Protein AF-D0NCG4-F1 (afdb_monomer)

Mean predicted aligned error: 8.29 Å

InterPro domains:
  IPR000926 GTP cyclohydrolase II, RibA [cd00641] (42-181)
  IPR032677 GTP cyclohydrolase II [PF00925] (45-182)
  IPR036144 GTP cyclohydrolase II superfamily [G3DSA:3.40.50.10990] (36-185)
  IPR036144 GTP cyclohydrolase II superfamily [SSF142695] (43-182)

Foldseek 3Di:
DDPPPPPDDDLVNLLVPDDPDLWDPDLVTPQQAAAFDLKAWDWDDWDWDQDPLGTWIKTWIWIDGGPDIWIKMKTWADQAALDAAADEEEAEDECCCCVVVDPPDCSNVVVSVSSNVCNVVTHIYIYTDQYPLRNHDVVNVQLVVSVVVPDDSVSSCVSSPHDPHSHDCSHVVNVCVVSNHHHPDHD

Structure (mmCIF, N/CA/C/O backbone):
data_AF-D0NCG4-F1
#
_entry.id   AF-D0NCG4-F1
#
loop_
_atom_site.group_PDB
_atom_site.id
_atom_site.type_symbol
_atom_site.label_atom_id
_atom_site.label_alt_id
_atom_site.label_comp_id
_atom_site.label_asym_id
_atom_site.label_entity_id
_atom_site.label_seq_id
_atom_site.pdbx_PDB_ins_code
_atom_site.Cartn_x
_atom_site.Cartn_y
_atom_site.Cartn_z
_atom_site.occupancy
_atom_site.B_iso_or_equiv
_atom_site.auth_seq_id
_atom_site.auth_comp_id
_atom_site.auth_asym_id
_atom_site.auth_atom_id
_atom_site.pdbx_PDB_model_num
ATOM 1 N N . MET A 1 1 ? 17.496 -31.245 -39.368 1.00 39.69 1 MET A N 1
ATOM 2 C CA . MET A 1 1 ? 18.305 -30.742 -38.241 1.00 39.69 1 MET A CA 1
ATOM 3 C C . MET A 1 1 ? 18.768 -29.342 -38.586 1.00 39.69 1 MET A C 1
ATOM 5 O O . MET A 1 1 ? 19.677 -29.212 -39.389 1.00 39.69 1 MET A O 1
ATOM 9 N N . THR A 1 2 ? 18.154 -28.313 -38.009 1.00 36.91 2 THR A N 1
ATOM 10 C CA . THR A 1 2 ? 18.752 -26.972 -38.017 1.00 36.91 2 THR A CA 1
ATOM 11 C C . THR A 1 2 ? 18.321 -26.287 -36.731 1.00 36.91 2 THR A C 1
ATOM 13 O O . THR A 1 2 ? 17.226 -25.740 -36.630 1.00 36.91 2 THR A O 1
ATOM 16 N N . GLN A 1 3 ? 19.141 -26.439 -35.691 1.00 38.06 3 GLN A N 1
ATOM 17 C CA . GLN A 1 3 ? 18.978 -25.689 -34.454 1.00 38.06 3 GLN A CA 1
ATOM 18 C C . GLN A 1 3 ? 19.196 -24.209 -34.784 1.00 38.06 3 GLN A C 1
ATOM 20 O O . GLN A 1 3 ? 20.306 -23.812 -35.132 1.00 38.06 3 GLN A O 1
ATOM 25 N N . LEU A 1 4 ? 18.144 -23.392 -34.687 1.00 42.56 4 LEU A N 1
ATOM 26 C CA . LEU A 1 4 ? 18.306 -21.945 -34.600 1.00 42.56 4 LEU A CA 1
ATOM 27 C C . LEU A 1 4 ? 19.024 -21.640 -33.282 1.00 42.56 4 LEU A C 1
ATOM 29 O O . LEU A 1 4 ? 18.414 -21.620 -32.212 1.00 42.56 4 LEU A O 1
ATOM 33 N N . GLN A 1 5 ? 20.333 -21.414 -33.363 1.00 40.25 5 GLN A N 1
ATOM 34 C CA . GLN A 1 5 ? 21.110 -20.825 -32.283 1.00 40.25 5 GLN A CA 1
ATOM 35 C C . GLN A 1 5 ? 20.588 -19.404 -32.035 1.00 40.25 5 GLN A C 1
ATOM 37 O O . GLN A 1 5 ? 20.962 -18.452 -32.719 1.00 40.25 5 GLN A O 1
ATOM 42 N N . LYS A 1 6 ? 19.702 -19.243 -31.045 1.00 42.91 6 LYS A N 1
ATOM 43 C CA . LYS A 1 6 ? 19.448 -17.929 -30.448 1.00 42.91 6 LYS A CA 1
ATOM 44 C C . LYS A 1 6 ? 20.741 -17.497 -29.758 1.00 42.91 6 LYS A C 1
ATOM 46 O O . LYS A 1 6 ? 21.121 -18.075 -28.744 1.00 42.91 6 LYS A O 1
ATOM 51 N N . SER A 1 7 ? 21.424 -16.513 -30.337 1.00 44.59 7 SER A N 1
ATOM 52 C CA . SER A 1 7 ? 22.586 -15.872 -29.722 1.00 44.59 7 SER A CA 1
ATOM 53 C C . SER A 1 7 ? 22.199 -15.342 -28.335 1.00 44.59 7 SER A C 1
ATOM 55 O O . SER A 1 7 ? 21.289 -14.515 -28.217 1.00 44.59 7 SER A O 1
ATOM 57 N N . LYS A 1 8 ? 22.839 -15.859 -27.277 1.00 47.31 8 LYS A N 1
ATOM 58 C CA . LYS A 1 8 ? 22.701 -15.339 -25.911 1.00 4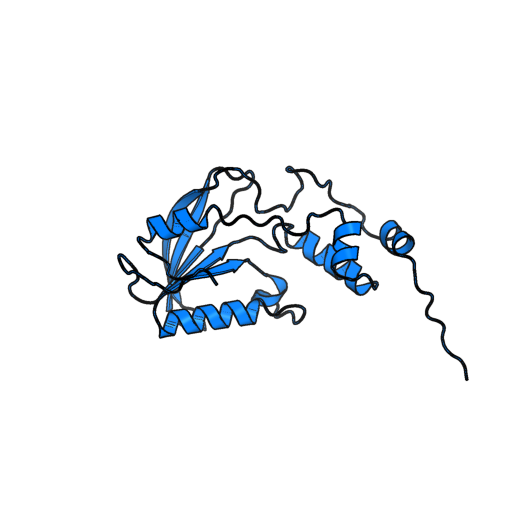7.31 8 LYS A CA 1
ATOM 59 C C . LYS A 1 8 ? 23.396 -13.979 -25.867 1.00 47.31 8 LYS A C 1
ATOM 61 O O . LYS A 1 8 ? 24.618 -13.927 -25.786 1.00 47.31 8 LYS A O 1
ATOM 66 N N . LYS A 1 9 ? 22.624 -12.894 -25.955 1.00 55.69 9 LYS A N 1
ATOM 67 C CA . LYS A 1 9 ? 23.135 -11.537 -25.718 1.00 55.69 9 LYS A CA 1
ATOM 68 C C . LYS A 1 9 ? 23.670 -11.449 -24.292 1.00 55.69 9 LYS A C 1
ATOM 70 O O . LYS A 1 9 ? 23.025 -11.932 -23.362 1.00 55.69 9 LYS A O 1
ATOM 75 N N . THR A 1 10 ? 24.844 -10.859 -24.130 1.00 59.78 10 THR A N 1
ATOM 76 C CA . THR A 1 10 ? 25.493 -10.703 -22.827 1.00 59.78 10 THR A CA 1
ATOM 77 C C . THR A 1 10 ? 24.792 -9.605 -22.020 1.00 59.78 10 THR A C 1
ATOM 79 O O . THR A 1 10 ? 24.211 -8.689 -22.599 1.00 59.78 10 THR A O 1
ATOM 82 N N . VAL A 1 11 ? 24.859 -9.652 -20.682 1.00 55.28 11 VAL A N 1
ATOM 83 C CA . VAL A 1 11 ? 24.272 -8.619 -19.793 1.00 55.28 11 VAL A CA 1
ATOM 84 C C . VAL A 1 11 ? 24.728 -7.207 -20.194 1.00 55.28 11 VAL A C 1
ATOM 86 O O . VAL A 1 11 ? 23.924 -6.278 -20.221 1.00 55.28 11 VAL A O 1
ATOM 89 N N . ALA A 1 12 ? 25.991 -7.067 -20.613 1.00 55.66 12 ALA A N 1
ATOM 90 C CA . ALA A 1 12 ? 26.561 -5.820 -21.125 1.00 55.66 12 ALA A CA 1
ATOM 91 C C . ALA A 1 12 ? 25.884 -5.313 -22.418 1.00 55.66 12 ALA A C 1
ATOM 93 O O . ALA A 1 12 ? 25.627 -4.115 -22.541 1.00 55.66 12 ALA A O 1
ATOM 94 N N . ASP A 1 13 ? 25.520 -6.209 -23.342 1.00 56.72 13 ASP A N 1
ATOM 95 C CA . ASP A 1 13 ? 24.856 -5.855 -24.609 1.00 56.72 13 ASP A CA 1
ATOM 96 C C . ASP A 1 13 ? 23.400 -5.421 -24.392 1.00 56.72 13 ASP A C 1
ATOM 98 O O . ASP A 1 13 ? 22.845 -4.617 -25.144 1.00 56.72 13 ASP A O 1
ATOM 102 N N . ILE A 1 14 ? 22.753 -5.969 -23.358 1.00 57.06 14 ILE A N 1
ATOM 103 C CA . ILE A 1 14 ? 21.385 -5.614 -22.966 1.00 57.06 14 ILE A CA 1
ATOM 104 C C . ILE A 1 14 ? 21.388 -4.262 -22.235 1.00 57.06 14 ILE A C 1
ATOM 106 O O . ILE A 1 14 ? 20.530 -3.421 -22.528 1.00 57.06 14 ILE A O 1
ATOM 110 N N . ALA A 1 15 ? 22.380 -4.032 -21.366 1.00 54.97 15 ALA A N 1
ATOM 111 C CA . ALA A 1 15 ? 22.560 -2.807 -20.587 1.00 54.97 15 ALA A CA 1
ATOM 112 C C . ALA A 1 15 ? 22.890 -1.575 -21.448 1.00 54.97 15 ALA A C 1
ATOM 114 O O . ALA A 1 15 ? 22.327 -0.508 -21.222 1.00 54.97 15 ALA A O 1
ATOM 115 N N . GLN A 1 16 ? 23.744 -1.710 -22.471 1.00 52.06 16 GLN A N 1
ATOM 116 C CA . GLN A 1 16 ? 24.120 -0.584 -23.342 1.00 52.06 16 GLN A CA 1
ATOM 117 C C . GLN A 1 16 ? 22.996 -0.108 -24.277 1.00 52.06 16 GLN A C 1
ATOM 119 O O . GLN A 1 16 ? 23.069 0.992 -24.821 1.00 52.06 16 GLN A O 1
ATOM 124 N N . ALA A 1 17 ? 21.959 -0.919 -24.496 1.00 52.91 17 ALA A N 1
ATOM 125 C CA . ALA A 1 17 ? 21.067 -0.742 -25.639 1.00 52.91 17 ALA A CA 1
ATOM 126 C C . ALA A 1 17 ? 19.740 -0.005 -25.370 1.00 52.91 17 ALA A C 1
ATOM 128 O O . ALA A 1 17 ? 18.961 0.158 -26.305 1.00 52.91 17 ALA A O 1
ATOM 129 N N . THR A 1 18 ? 19.416 0.446 -24.158 1.00 62.19 18 THR A N 1
ATOM 130 C CA . THR A 1 18 ? 18.024 0.867 -23.887 1.00 62.19 18 THR A CA 1
ATOM 131 C C . THR A 1 18 ? 17.906 1.774 -22.682 1.00 62.19 18 THR A C 1
ATOM 133 O O . THR A 1 18 ? 18.091 1.319 -21.564 1.00 62.19 18 THR A O 1
ATOM 136 N N . PHE A 1 19 ? 17.572 3.028 -22.976 1.00 58.53 19 PHE A N 1
ATOM 137 C CA . PHE A 1 19 ? 16.649 3.969 -22.328 1.00 58.53 19 PHE A CA 1
ATOM 138 C C . PHE A 1 19 ? 17.220 5.371 -22.574 1.00 58.53 19 PHE A C 1
ATOM 140 O O . PHE A 1 19 ? 18.386 5.624 -22.293 1.00 58.53 19 PHE A O 1
ATOM 147 N N . LYS A 1 20 ? 16.419 6.299 -23.126 1.00 54.97 20 LYS A N 1
ATOM 148 C CA . LYS A 1 20 ? 16.862 7.697 -23.352 1.00 54.97 20 LYS A CA 1
ATOM 149 C C . LYS A 1 20 ? 17.294 8.391 -22.052 1.00 54.97 20 LYS A C 1
ATOM 151 O O . LYS A 1 20 ? 17.994 9.395 -22.105 1.00 54.97 20 LYS A O 1
ATOM 156 N N . HIS A 1 21 ? 16.853 7.869 -20.910 1.00 56.50 21 HIS A N 1
ATOM 157 C CA . HIS A 1 21 ? 17.170 8.364 -19.585 1.00 56.50 21 HIS A CA 1
ATOM 158 C C . HIS A 1 21 ? 17.294 7.172 -18.631 1.00 56.50 21 HIS A C 1
ATOM 160 O O . HIS A 1 21 ? 16.314 6.460 -18.410 1.00 56.50 21 HIS A O 1
ATOM 166 N N . VAL A 1 22 ? 18.493 6.950 -18.096 1.00 57.59 22 VAL A N 1
ATOM 167 C CA . VAL A 1 22 ? 18.704 6.112 -16.912 1.00 57.59 22 VAL A CA 1
ATOM 168 C C . VAL A 1 22 ? 18.667 7.076 -15.722 1.00 57.59 22 VAL A C 1
ATOM 170 O O . VAL A 1 22 ? 19.450 8.031 -15.728 1.00 57.59 22 VAL A O 1
ATOM 173 N N . PRO A 1 23 ? 17.734 6.922 -14.766 1.00 56.75 23 PRO A N 1
ATOM 174 C CA . PRO A 1 23 ? 17.617 7.862 -13.662 1.00 56.75 23 PRO A CA 1
ATOM 175 C C . PRO A 1 23 ? 18.901 7.871 -12.829 1.00 56.75 23 PRO A C 1
ATOM 177 O O . PRO A 1 23 ? 19.519 6.833 -12.614 1.00 56.75 23 PRO A O 1
ATOM 180 N N . VAL A 1 24 ? 19.299 9.054 -12.359 1.00 59.09 24 VAL A N 1
ATOM 181 C CA . VAL A 1 24 ? 20.345 9.190 -11.337 1.00 59.09 24 VAL A CA 1
ATOM 182 C C . VAL A 1 24 ? 19.815 8.565 -10.047 1.00 59.09 24 VAL A C 1
ATOM 184 O O . VAL A 1 24 ? 18.676 8.831 -9.682 1.00 59.09 24 VAL A O 1
ATOM 187 N N . LEU A 1 25 ? 20.612 7.725 -9.384 1.00 63.62 25 LEU A N 1
ATOM 188 C CA . LEU A 1 25 ? 20.186 6.862 -8.271 1.00 63.62 25 LEU A CA 1
ATOM 189 C C . LEU A 1 25 ? 20.715 7.358 -6.927 1.00 63.62 25 LEU A C 1
ATOM 191 O O . LEU A 1 25 ? 21.390 6.634 -6.195 1.00 63.62 25 LEU A O 1
ATOM 195 N N . ASP A 1 26 ? 20.431 8.613 -6.608 1.00 67.44 26 ASP A N 1
ATOM 196 C CA . ASP A 1 26 ? 20.659 9.160 -5.275 1.00 67.44 26 ASP A CA 1
ATOM 197 C C . ASP A 1 26 ? 19.329 9.327 -4.520 1.00 67.44 26 ASP A C 1
ATOM 199 O O . ASP A 1 26 ? 18.250 9.023 -5.028 1.00 67.44 26 ASP A O 1
ATOM 203 N N . ALA A 1 27 ? 19.385 9.806 -3.277 1.00 61.69 27 ALA A N 1
ATOM 204 C CA . ALA A 1 27 ? 18.183 10.069 -2.482 1.00 61.69 27 ALA A CA 1
ATOM 205 C C . ALA A 1 27 ? 17.267 11.158 -3.090 1.00 61.69 27 ALA A C 1
ATOM 207 O O . ALA A 1 27 ? 16.139 11.340 -2.643 1.00 61.69 27 ALA A O 1
ATOM 208 N N . ASN A 1 28 ? 17.714 11.875 -4.120 1.00 65.62 28 ASN A N 1
ATOM 209 C CA . ASN A 1 28 ? 16.908 12.862 -4.831 1.00 65.62 28 ASN A CA 1
ATOM 210 C C . ASN A 1 28 ? 16.284 12.285 -6.112 1.00 65.62 28 ASN A C 1
ATOM 212 O O . ASN A 1 28 ? 15.478 12.965 -6.756 1.00 65.62 28 ASN A O 1
ATOM 216 N N . ALA A 1 29 ? 16.592 11.029 -6.462 1.00 66.38 29 ALA A N 1
ATOM 217 C CA . ALA A 1 29 ? 16.113 10.370 -7.669 1.00 66.38 29 ALA A CA 1
ATOM 218 C C . ALA A 1 29 ? 14.580 10.466 -7.804 1.00 66.38 29 ALA A C 1
ATOM 220 O O . ALA A 1 29 ? 13.845 10.104 -6.872 1.00 66.38 29 ALA A O 1
ATOM 221 N N . PRO A 1 30 ? 14.061 10.949 -8.949 1.00 60.12 30 PRO A N 1
ATOM 222 C CA . PRO A 1 30 ? 12.633 10.949 -9.242 1.00 60.12 30 PRO A CA 1
ATOM 223 C C . PRO A 1 30 ? 12.017 9.554 -9.097 1.00 60.12 30 PRO A C 1
ATOM 225 O O . PRO A 1 30 ? 12.565 8.569 -9.586 1.00 60.12 30 PRO A O 1
ATOM 228 N N . GLY A 1 31 ? 10.848 9.481 -8.458 1.00 59.09 31 GLY A N 1
ATOM 229 C CA . GLY A 1 31 ? 10.082 8.239 -8.326 1.00 59.09 31 GLY A CA 1
ATOM 230 C C . GLY A 1 31 ? 10.383 7.407 -7.079 1.00 59.09 31 GLY A C 1
ATOM 231 O O . GLY A 1 31 ? 9.620 6.486 -6.815 1.00 59.09 31 GLY A O 1
ATOM 232 N N . LEU A 1 32 ? 11.404 7.748 -6.282 1.00 72.75 32 LEU A N 1
ATOM 233 C CA . LEU A 1 32 ? 11.626 7.092 -4.991 1.00 72.75 32 LEU A CA 1
ATOM 234 C C . LEU A 1 32 ? 10.567 7.528 -3.968 1.00 72.75 32 LEU A C 1
ATOM 236 O O . LEU A 1 32 ? 10.578 8.676 -3.528 1.00 72.75 32 LEU A O 1
ATOM 240 N N . THR A 1 33 ? 9.644 6.642 -3.597 1.00 63.56 33 THR A N 1
ATOM 241 C CA . THR A 1 33 ? 8.428 7.001 -2.832 1.00 63.56 33 THR A CA 1
ATOM 242 C C . THR A 1 33 ? 8.581 6.933 -1.307 1.00 63.56 33 THR A C 1
ATOM 244 O O . THR A 1 33 ? 7.649 7.280 -0.590 1.00 63.56 33 THR A O 1
ATOM 247 N N . CYS A 1 34 ? 9.727 6.479 -0.793 1.00 61.91 34 CYS A N 1
ATOM 248 C CA . CYS A 1 34 ? 9.859 6.006 0.596 1.00 61.91 34 CYS A CA 1
ATOM 249 C C . CYS A 1 34 ? 11.114 6.522 1.306 1.00 61.91 34 CYS A C 1
ATOM 251 O O . CYS A 1 34 ? 11.747 5.809 2.078 1.00 61.91 34 CYS A O 1
ATOM 253 N N . LEU A 1 35 ? 11.511 7.754 1.008 1.00 64.62 35 LEU A N 1
ATOM 254 C CA . LEU A 1 35 ? 12.738 8.323 1.547 1.00 64.62 35 LEU A CA 1
ATOM 255 C C . LEU A 1 35 ? 12.429 9.266 2.706 1.00 64.62 35 LEU A C 1
ATOM 257 O O . LEU A 1 35 ? 11.545 10.111 2.587 1.00 64.62 35 LEU A O 1
ATOM 261 N N . GLY A 1 36 ? 13.164 9.135 3.804 1.00 63.44 36 GLY A N 1
ATOM 262 C CA . GLY A 1 36 ? 13.010 9.926 5.024 1.00 63.44 36 GLY A CA 1
ATOM 263 C C . GLY A 1 36 ? 13.646 9.215 6.216 1.00 63.44 36 GLY A C 1
ATOM 264 O O . GLY A 1 36 ? 14.015 8.048 6.099 1.00 63.44 36 GLY A O 1
ATOM 265 N N . ASP A 1 37 ? 13.779 9.929 7.329 1.00 70.44 37 ASP A N 1
ATOM 266 C CA . ASP A 1 37 ? 14.154 9.381 8.636 1.00 70.44 37 ASP A CA 1
ATOM 267 C C . ASP A 1 37 ? 13.051 9.778 9.624 1.00 70.44 37 ASP A C 1
ATOM 269 O O . ASP A 1 37 ? 12.590 10.924 9.599 1.00 70.44 37 ASP A O 1
ATOM 273 N N . GLN A 1 38 ? 12.602 8.839 10.456 1.00 80.50 38 GLN A N 1
ATOM 274 C CA . GLN A 1 38 ? 11.534 9.048 11.442 1.00 80.50 38 GLN A CA 1
ATOM 275 C C . GLN A 1 38 ? 10.202 9.516 10.826 1.00 80.50 38 GLN A C 1
ATOM 277 O O . GLN A 1 38 ? 9.526 10.404 11.360 1.00 80.50 38 GLN A O 1
ATOM 282 N N . VAL A 1 39 ? 9.801 8.917 9.701 1.00 86.50 39 VAL A N 1
ATOM 283 C CA . VAL A 1 39 ? 8.559 9.284 9.012 1.00 86.50 39 VAL A CA 1
ATOM 284 C C . VAL A 1 39 ? 7.344 8.926 9.872 1.00 86.50 39 VAL A C 1
ATOM 286 O O . VAL A 1 39 ? 7.143 7.781 10.266 1.00 86.50 39 VAL A O 1
ATOM 289 N N . THR A 1 40 ? 6.487 9.915 10.117 1.00 92.44 40 THR A N 1
ATOM 290 C CA . THR A 1 40 ? 5.212 9.765 10.836 1.00 92.44 40 THR A CA 1
ATOM 291 C C . THR A 1 40 ? 4.038 10.176 9.943 1.00 92.44 40 THR A C 1
ATOM 293 O O . THR A 1 40 ? 4.210 10.438 8.751 1.00 92.44 40 THR A O 1
ATOM 296 N N . THR A 1 41 ? 2.827 10.230 10.495 1.00 95.25 41 THR A N 1
ATOM 297 C CA . THR A 1 41 ? 1.612 10.606 9.765 1.00 95.25 41 THR A CA 1
ATOM 298 C C . THR A 1 41 ? 0.714 11.550 10.545 1.00 95.25 41 THR A C 1
ATOM 300 O O . THR A 1 41 ? 0.550 11.395 11.755 1.00 95.25 41 THR A O 1
ATOM 303 N N . THR A 1 42 ? 0.024 12.428 9.820 1.00 96.88 42 THR A N 1
ATOM 304 C CA . THR A 1 42 ? -1.095 13.226 10.334 1.00 96.88 42 THR A CA 1
ATOM 305 C C . THR A 1 42 ? -2.401 12.730 9.720 1.00 96.88 42 THR A C 1
ATOM 307 O O . THR A 1 42 ? -2.474 12.519 8.509 1.00 96.88 42 THR A O 1
ATOM 310 N N . PHE A 1 43 ? -3.434 12.539 10.542 1.00 98.06 43 PHE A N 1
ATOM 311 C CA . PHE A 1 43 ? -4.784 12.218 10.071 1.00 98.06 43 PHE A CA 1
ATOM 312 C C . PHE A 1 43 ? -5.370 13.382 9.261 1.00 98.06 43 PHE A C 1
ATOM 314 O O . PHE A 1 43 ? -5.278 14.535 9.681 1.00 98.06 43 PHE A O 1
ATOM 321 N N . VAL A 1 44 ? -5.986 13.074 8.117 1.00 98.44 44 VAL A N 1
ATOM 322 C CA . VAL A 1 44 ? -6.585 14.075 7.221 1.00 98.44 44 VAL A CA 1
ATOM 323 C C . VAL A 1 44 ? -8.109 14.007 7.260 1.00 98.44 44 VAL A C 1
ATOM 325 O O . VAL A 1 44 ? -8.763 15.004 7.555 1.00 98.44 44 VAL A O 1
ATOM 328 N N . ALA A 1 45 ? -8.684 12.844 6.947 1.00 98.44 45 ALA A N 1
ATOM 329 C CA . ALA A 1 45 ? -10.131 12.666 6.856 1.00 98.44 45 ALA A CA 1
ATOM 330 C C . ALA A 1 45 ? -10.538 11.191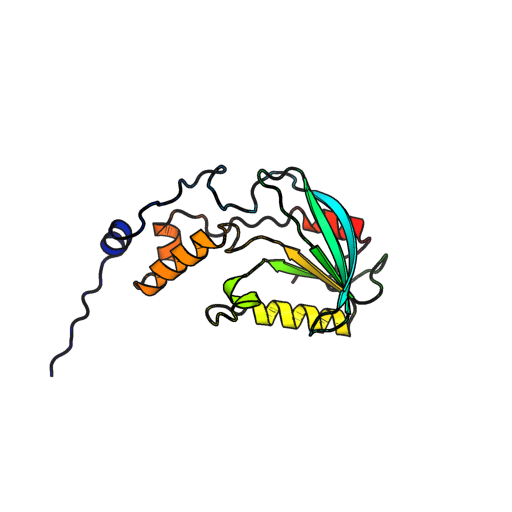 6.966 1.00 98.44 45 ALA A C 1
ATOM 332 O O . ALA A 1 45 ? -9.735 10.285 6.735 1.00 98.44 45 ALA A O 1
ATOM 333 N N . GLU A 1 46 ? -11.812 10.958 7.284 1.00 98.50 46 GLU A N 1
ATOM 334 C CA . GLU A 1 46 ? -12.440 9.637 7.308 1.00 98.50 46 GLU A CA 1
ATOM 335 C C . GLU A 1 46 ? -13.748 9.653 6.511 1.00 98.50 46 GLU A C 1
ATOM 337 O O . GLU A 1 46 ? -14.486 10.636 6.549 1.00 98.50 46 GLU A O 1
ATOM 342 N N . THR A 1 47 ? -14.056 8.556 5.817 1.00 98.44 47 THR A N 1
ATOM 343 C CA . THR A 1 47 ? -15.346 8.369 5.143 1.00 98.44 47 THR A CA 1
ATOM 344 C C . THR A 1 47 ? -15.770 6.899 5.099 1.00 98.44 47 THR A C 1
ATOM 346 O O . THR A 1 47 ? -14.950 5.992 5.256 1.00 98.44 47 THR A O 1
ATOM 349 N N . ALA A 1 48 ? -17.058 6.655 4.859 1.00 98.12 48 ALA A N 1
ATOM 350 C CA . ALA A 1 48 ? -17.559 5.349 4.453 1.00 98.12 48 ALA A CA 1
ATOM 351 C C . ALA A 1 48 ? -17.384 5.201 2.934 1.00 98.12 48 ALA A C 1
ATOM 353 O O . ALA A 1 48 ? -17.926 5.992 2.161 1.00 98.12 48 ALA A O 1
ATOM 354 N N . LEU A 1 49 ? -16.616 4.200 2.508 1.00 98.00 49 LEU A N 1
ATOM 355 C CA . LEU A 1 49 ? -16.308 3.941 1.109 1.00 98.00 49 LEU A CA 1
ATOM 356 C C . LEU A 1 49 ? -17.010 2.654 0.643 1.00 98.00 49 LEU A C 1
ATOM 358 O O . LEU A 1 49 ? -16.589 1.560 1.038 1.00 98.00 49 LEU A O 1
ATOM 362 N N . PRO A 1 50 ? -18.065 2.753 -0.188 1.00 97.25 50 PRO A N 1
ATOM 363 C CA . PRO A 1 50 ? -18.648 1.589 -0.841 1.00 97.25 50 PRO A CA 1
ATOM 364 C C . PRO A 1 50 ? -17.719 1.088 -1.954 1.00 97.25 50 PRO A C 1
ATOM 366 O O . PRO A 1 50 ? -17.285 1.862 -2.806 1.00 97.25 50 PRO A O 1
ATOM 369 N N . THR A 1 51 ? -17.431 -0.212 -1.963 1.00 95.06 51 THR A N 1
ATOM 370 C CA . THR A 1 51 ? -16.644 -0.888 -3.004 1.00 95.06 51 THR A CA 1
ATOM 371 C C . THR A 1 51 ? -17.379 -2.125 -3.521 1.00 95.06 51 THR A C 1
ATOM 373 O O . THR A 1 51 ? -18.392 -2.548 -2.959 1.00 95.06 51 THR A O 1
ATOM 376 N N . ASP A 1 52 ? -16.853 -2.737 -4.580 1.00 91.00 52 ASP A N 1
ATOM 377 C CA . ASP A 1 52 ? -17.287 -4.056 -5.058 1.00 91.00 52 ASP A CA 1
ATOM 378 C C . ASP A 1 52 ? -17.146 -5.151 -3.980 1.00 91.00 52 ASP A C 1
ATOM 380 O O . ASP A 1 52 ? -17.975 -6.053 -3.875 1.00 91.00 52 ASP A O 1
ATOM 384 N N . GLY A 1 53 ? -16.143 -5.018 -3.112 1.00 86.69 53 GLY A N 1
ATOM 385 C CA . GLY A 1 53 ? -15.907 -5.853 -1.940 1.00 86.69 53 GLY A CA 1
ATOM 386 C C . GLY A 1 53 ? -16.774 -5.509 -0.724 1.00 86.69 53 GLY A C 1
ATOM 387 O O . GLY A 1 53 ? -16.671 -6.192 0.298 1.00 86.69 53 GLY A O 1
ATOM 388 N N . GLY A 1 54 ? -17.648 -4.501 -0.794 1.00 91.56 54 GLY A N 1
ATOM 389 C CA . GLY A 1 54 ? -18.534 -4.059 0.287 1.00 91.56 54 GLY A CA 1
ATOM 390 C C . GLY A 1 54 ? -18.138 -2.719 0.912 1.00 91.56 54 GLY A C 1
ATOM 391 O O . GLY A 1 54 ? -17.391 -1.936 0.340 1.00 91.56 54 GLY A O 1
ATOM 392 N N . MET A 1 55 ? -18.684 -2.424 2.092 1.00 96.00 55 MET A N 1
ATOM 393 C CA . MET A 1 55 ? -18.450 -1.148 2.771 1.00 96.00 55 MET A CA 1
ATOM 394 C C . MET A 1 55 ? -17.187 -1.197 3.636 1.00 96.00 55 MET A C 1
ATOM 396 O O . MET A 1 55 ? -17.042 -2.100 4.461 1.00 96.00 55 MET A O 1
ATOM 400 N N . PHE A 1 56 ? -16.331 -0.185 3.507 1.00 98.06 56 PHE A N 1
ATOM 401 C CA . PHE A 1 56 ? -15.172 0.037 4.374 1.00 98.06 56 PHE A CA 1
ATOM 402 C C . PHE A 1 56 ? -15.261 1.409 5.036 1.00 98.06 56 PHE A C 1
ATOM 404 O O . PHE A 1 56 ? -15.694 2.375 4.412 1.00 98.06 56 PHE A O 1
ATOM 411 N N . ARG A 1 57 ? -14.796 1.530 6.280 1.00 98.25 57 ARG A N 1
ATOM 412 C CA . ARG A 1 57 ? -14.480 2.839 6.863 1.00 98.25 57 ARG A CA 1
ATOM 413 C C . ARG A 1 57 ? -13.037 3.165 6.508 1.00 98.25 57 ARG A C 1
ATOM 415 O O . ARG A 1 57 ? -12.138 2.441 6.919 1.00 98.25 57 ARG A O 1
ATOM 422 N N . VAL A 1 58 ? -12.812 4.208 5.721 1.00 98.50 58 VAL A N 1
ATOM 423 C CA . VAL A 1 58 ? -11.484 4.556 5.206 1.00 98.50 58 VAL A CA 1
ATOM 424 C C . VAL A 1 58 ? -10.985 5.822 5.876 1.00 98.50 58 VAL A C 1
ATOM 426 O O . VAL A 1 58 ? -11.670 6.841 5.840 1.00 98.50 58 VAL A O 1
ATOM 429 N N . ARG A 1 59 ? -9.782 5.760 6.451 1.00 98.56 59 ARG A N 1
ATOM 430 C CA . ARG A 1 59 ? -9.033 6.931 6.922 1.00 98.56 59 ARG A CA 1
ATOM 431 C C . ARG A 1 59 ? -7.882 7.246 5.986 1.00 98.56 59 ARG A C 1
ATOM 433 O O . ARG A 1 59 ? -7.138 6.340 5.620 1.00 98.56 59 ARG A O 1
ATOM 440 N N . ALA A 1 60 ? -7.719 8.521 5.662 1.00 98.44 60 ALA A N 1
ATOM 441 C CA . ALA A 1 60 ? -6.578 9.036 4.922 1.00 98.44 60 ALA A CA 1
ATOM 442 C C . ALA A 1 60 ? -5.604 9.756 5.858 1.00 98.44 60 ALA A C 1
ATOM 444 O O . ALA A 1 60 ? -6.011 10.480 6.774 1.00 98.44 60 ALA A O 1
ATOM 445 N N . TYR A 1 61 ? -4.319 9.569 5.587 1.00 98.06 61 TYR A N 1
ATOM 446 C CA . TYR A 1 61 ? -3.219 10.171 6.319 1.00 98.06 61 TYR A CA 1
ATOM 447 C C . TYR A 1 61 ? -2.268 10.856 5.344 1.00 98.06 61 TYR A C 1
ATOM 449 O O . TYR A 1 61 ? -2.183 10.469 4.184 1.00 98.06 61 TYR A O 1
ATOM 457 N N . ARG A 1 62 ? -1.516 11.841 5.831 1.00 95.62 62 ARG A N 1
ATOM 458 C CA . ARG A 1 62 ? -0.412 12.471 5.100 1.00 95.62 62 ARG A CA 1
ATOM 459 C C . ARG A 1 62 ? 0.892 12.226 5.843 1.00 95.62 62 ARG A C 1
ATOM 461 O O . ARG A 1 62 ? 0.935 12.413 7.062 1.00 95.62 62 ARG A O 1
ATOM 468 N N . SER A 1 63 ? 1.933 11.792 5.136 1.00 92.62 63 SER A N 1
ATOM 469 C CA . SER A 1 63 ? 3.244 11.558 5.742 1.00 92.62 63 SER A CA 1
ATOM 470 C C . SER A 1 63 ? 3.937 12.862 6.134 1.00 92.62 63 SER A C 1
ATOM 472 O O . SER A 1 63 ? 3.784 13.895 5.485 1.00 92.62 63 SER A O 1
ATOM 474 N N . VAL A 1 64 ? 4.717 12.803 7.210 1.00 90.38 64 VAL A N 1
ATOM 475 C CA . VAL A 1 64 ? 5.505 13.917 7.749 1.00 90.38 64 VAL A CA 1
ATOM 476 C C . VAL A 1 64 ? 6.928 13.423 7.997 1.00 90.38 64 VAL A C 1
ATOM 478 O O . VAL A 1 64 ? 7.108 12.329 8.524 1.00 90.38 64 VAL A O 1
ATOM 481 N N . GLY A 1 65 ? 7.931 14.221 7.622 1.00 85.38 65 GLY A N 1
ATOM 482 C CA . GLY A 1 65 ?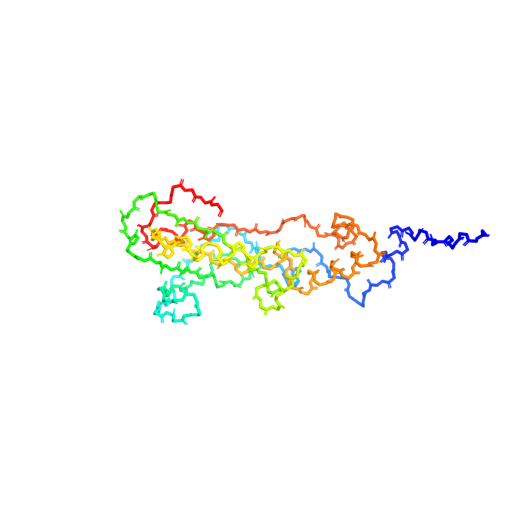 9.354 13.868 7.763 1.00 85.38 65 GLY A CA 1
ATOM 483 C C . GLY A 1 65 ? 9.938 13.092 6.577 1.00 85.38 65 GLY A C 1
ATOM 484 O O . GLY A 1 65 ? 11.148 12.893 6.503 1.00 85.38 65 GLY A O 1
ATOM 485 N N . SER A 1 66 ? 9.109 12.695 5.610 1.00 83.56 66 SER A N 1
ATOM 486 C CA . SER A 1 66 ? 9.576 12.098 4.361 1.00 83.56 66 SER A CA 1
ATOM 487 C C . SER A 1 66 ? 10.098 13.161 3.384 1.00 83.56 66 SER A C 1
ATOM 489 O O . SER A 1 66 ? 9.573 14.270 3.310 1.00 83.56 66 SER A O 1
ATOM 491 N N . LEU A 1 67 ? 11.109 12.812 2.580 1.00 82.25 67 LEU A N 1
ATOM 492 C CA . LEU A 1 67 ? 11.627 13.643 1.483 1.00 82.25 67 LEU A CA 1
ATOM 493 C C . LEU A 1 67 ? 10.576 13.882 0.391 1.00 82.25 67 LEU A C 1
ATOM 495 O O . LEU A 1 67 ? 10.666 14.850 -0.362 1.00 82.25 67 LEU A O 1
ATOM 499 N N . ARG A 1 68 ? 9.591 12.984 0.282 1.00 82.94 68 ARG A N 1
ATOM 500 C CA . ARG A 1 68 ? 8.430 13.119 -0.600 1.00 82.94 68 ARG A CA 1
ATOM 501 C C . ARG A 1 68 ? 7.159 12.862 0.183 1.00 82.94 68 ARG A C 1
ATOM 503 O O . ARG A 1 68 ? 7.103 11.918 0.968 1.00 82.94 68 ARG A O 1
ATOM 510 N N . GLU A 1 69 ? 6.148 13.688 -0.040 1.00 84.69 69 GLU A N 1
ATOM 511 C CA . GLU A 1 69 ? 4.831 13.468 0.546 1.00 84.69 69 GLU A CA 1
ATOM 512 C C . GLU A 1 69 ? 4.227 12.160 0.018 1.00 84.69 69 GLU A C 1
ATOM 514 O O . GLU A 1 69 ? 4.331 11.838 -1.167 1.00 84.69 69 GLU A O 1
ATOM 519 N N . SER A 1 70 ? 3.611 11.404 0.918 1.00 89.94 70 SER A N 1
ATOM 520 C CA . SER A 1 70 ? 2.876 10.183 0.621 1.00 89.94 70 SER A CA 1
ATOM 521 C C . SER A 1 70 ? 1.573 10.176 1.414 1.00 89.94 70 SER A C 1
ATOM 523 O O . SER A 1 70 ? 1.506 10.717 2.521 1.00 89.94 70 SER A O 1
ATOM 525 N N . GLU A 1 71 ? 0.537 9.561 0.852 1.00 95.19 71 GLU A N 1
ATOM 526 C CA . GLU A 1 71 ? -0.801 9.546 1.446 1.00 95.19 71 GLU A CA 1
ATOM 527 C C . GLU A 1 71 ? -1.264 8.104 1.708 1.00 95.19 71 GLU A C 1
ATOM 529 O O . GLU A 1 71 ? -2.033 7.541 0.925 1.00 95.19 71 GLU A O 1
ATOM 534 N N . PRO A 1 72 ? -0.755 7.445 2.767 1.00 96.69 72 PRO A N 1
ATOM 535 C CA . PRO A 1 72 ? -1.234 6.124 3.138 1.00 96.69 72 PRO A CA 1
ATOM 536 C C . PRO A 1 72 ? -2.680 6.187 3.635 1.00 96.69 72 PRO A C 1
ATOM 538 O O . PRO A 1 72 ? -3.113 7.158 4.264 1.00 96.69 72 PRO A O 1
ATOM 541 N N . ILE A 1 73 ? -3.426 5.114 3.387 1.00 98.31 73 ILE A N 1
ATOM 542 C CA . ILE A 1 73 ? -4.812 4.984 3.843 1.00 98.31 73 ILE A CA 1
ATOM 543 C C . ILE A 1 73 ? -4.983 3.730 4.695 1.00 98.31 73 ILE A C 1
ATOM 545 O O . ILE A 1 73 ? -4.291 2.734 4.503 1.00 98.31 73 ILE A O 1
ATOM 549 N N . ALA A 1 74 ? -5.940 3.758 5.615 1.00 98.38 74 ALA A N 1
ATOM 550 C CA . ALA A 1 74 ? -6.361 2.595 6.382 1.00 98.38 74 ALA A CA 1
ATOM 551 C C . ALA A 1 74 ? -7.811 2.250 6.034 1.00 98.38 74 ALA A C 1
ATOM 553 O O . ALA A 1 74 ? -8.715 3.051 6.271 1.00 98.38 74 ALA A O 1
ATOM 554 N N . MET A 1 75 ? -8.036 1.055 5.492 1.00 98.31 75 MET A N 1
ATOM 555 C CA . MET A 1 75 ? -9.359 0.479 5.266 1.00 98.31 75 MET A CA 1
ATOM 556 C C . MET A 1 75 ? -9.745 -0.359 6.481 1.00 98.31 75 MET A C 1
ATOM 558 O O . MET A 1 75 ? -9.078 -1.339 6.806 1.00 98.31 75 MET A O 1
ATOM 562 N N . ILE A 1 76 ? -10.816 0.029 7.161 1.00 98.19 76 ILE A N 1
ATOM 563 C CA . ILE A 1 76 ? -11.215 -0.520 8.454 1.00 98.19 76 ILE A CA 1
ATOM 564 C C . ILE A 1 76 ? -12.558 -1.225 8.314 1.00 98.19 76 ILE A C 1
ATOM 566 O O . ILE A 1 76 ? -13.500 -0.709 7.704 1.00 98.19 76 ILE A O 1
ATOM 570 N N . THR A 1 77 ? -12.649 -2.397 8.929 1.00 96.94 77 THR A N 1
ATOM 571 C CA . THR A 1 77 ? -13.861 -3.217 8.997 1.00 96.94 77 THR A CA 1
ATOM 572 C C . THR A 1 77 ? -14.160 -3.583 10.447 1.00 96.94 77 THR A C 1
ATOM 574 O O . THR A 1 77 ? -13.261 -3.913 11.222 1.00 96.94 77 THR A O 1
ATOM 577 N N . GLY A 1 78 ? -15.437 -3.502 10.823 1.00 93.75 78 GLY A N 1
ATOM 578 C CA . GLY A 1 78 ? -15.874 -3.682 12.206 1.00 93.75 78 GLY A CA 1
ATOM 579 C C . GLY A 1 78 ? -15.402 -2.572 13.154 1.00 93.75 78 GLY A C 1
ATOM 580 O O . GLY A 1 78 ? -14.892 -1.525 12.745 1.00 93.75 78 GLY A O 1
ATOM 581 N N . ASP A 1 79 ? -15.600 -2.810 14.450 1.00 93.38 79 ASP A N 1
ATOM 582 C CA . ASP A 1 79 ? -15.046 -1.969 15.510 1.00 93.38 79 ASP A CA 1
ATOM 583 C C . ASP A 1 79 ? -13.694 -2.535 15.950 1.00 93.38 79 ASP A C 1
ATOM 585 O O . ASP A 1 79 ? -13.621 -3.681 16.393 1.00 93.38 79 ASP A O 1
ATOM 589 N N . VAL A 1 80 ? -12.633 -1.746 15.808 1.00 94.12 80 VAL A N 1
ATOM 590 C CA . VAL A 1 80 ? -11.247 -2.138 16.114 1.00 94.12 80 VAL A CA 1
ATOM 591 C C . VAL A 1 80 ? -10.648 -1.319 17.258 1.00 94.12 80 VAL A C 1
ATOM 593 O O . VAL A 1 80 ? -9.576 -1.654 17.759 1.00 94.12 80 VAL A O 1
ATOM 596 N N . ARG A 1 81 ? -11.307 -0.235 17.683 1.00 93.81 81 ARG A N 1
ATOM 597 C CA . ARG A 1 81 ? -10.696 0.739 18.589 1.00 93.81 81 ARG A CA 1
ATOM 598 C C . ARG A 1 81 ? -10.585 0.165 19.997 1.00 93.81 81 ARG A C 1
ATOM 600 O O . ARG A 1 81 ? -11.546 -0.370 20.535 1.00 93.81 81 ARG A O 1
ATOM 607 N N . GLY A 1 82 ? -9.407 0.288 20.605 1.00 92.00 82 GLY A N 1
ATOM 608 C CA . GLY A 1 82 ? -9.129 -0.245 21.940 1.00 92.00 82 GLY A CA 1
ATOM 609 C C . GLY A 1 82 ? -9.065 -1.774 21.998 1.00 92.00 82 GLY A C 1
ATOM 610 O O . GLY A 1 82 ? -8.869 -2.328 23.080 1.00 92.00 82 GLY A O 1
ATOM 611 N N . LYS A 1 83 ? -9.212 -2.464 20.860 1.00 91.38 83 LYS A N 1
ATOM 612 C CA . LYS A 1 83 ? -9.081 -3.915 20.794 1.00 91.38 83 LYS A CA 1
ATOM 613 C C . LYS A 1 83 ? -7.618 -4.322 20.708 1.00 91.38 83 LYS A C 1
ATOM 615 O O . LYS A 1 83 ? -6.769 -3.618 20.153 1.00 91.38 83 LYS A O 1
ATOM 620 N N . ARG A 1 84 ? -7.357 -5.497 21.269 1.00 90.00 84 ARG A N 1
ATOM 621 C CA . ARG A 1 84 ? -6.102 -6.222 21.113 1.00 90.00 84 ARG A CA 1
ATOM 622 C C . ARG A 1 84 ? -6.247 -7.240 20.006 1.00 90.00 84 ARG A C 1
ATOM 624 O O . ARG A 1 84 ? -7.367 -7.634 19.680 1.00 90.00 84 ARG A O 1
ATOM 631 N N . ASN A 1 85 ? -5.113 -7.671 19.485 1.00 89.56 85 ASN A N 1
ATOM 632 C CA . ASN A 1 85 ? -5.035 -8.794 18.574 1.00 89.56 85 ASN A CA 1
ATOM 633 C C . ASN A 1 85 ? -5.840 -8.560 17.284 1.00 89.56 85 ASN A C 1
ATOM 635 O O . ASN A 1 85 ? -6.418 -9.476 16.704 1.00 89.56 85 ASN A O 1
ATOM 639 N N . VAL A 1 86 ? -5.923 -7.295 16.858 1.00 93.50 86 VAL A N 1
ATOM 640 C CA . VAL A 1 86 ? -6.662 -6.922 15.652 1.00 93.50 86 VAL A CA 1
ATOM 641 C C . VAL A 1 86 ? -5.859 -7.384 14.433 1.00 93.50 86 VAL A C 1
ATOM 643 O O . VAL A 1 86 ? -4.667 -7.069 14.359 1.00 93.50 86 VAL A O 1
ATOM 646 N N . PRO A 1 87 ? -6.482 -8.084 13.468 1.00 95.06 87 PRO A N 1
ATOM 647 C CA . PRO A 1 87 ? -5.850 -8.394 12.193 1.00 95.06 87 PRO A CA 1
ATOM 648 C C . PRO A 1 87 ? -5.431 -7.125 11.449 1.00 95.06 87 PRO A C 1
ATOM 650 O O . PRO A 1 87 ? -6.269 -6.256 11.179 1.00 95.06 87 PRO A O 1
ATOM 653 N N . VAL A 1 88 ? -4.148 -7.032 11.095 1.00 96.38 88 VAL A N 1
ATOM 654 C CA . VAL A 1 88 ? -3.607 -5.914 10.318 1.00 96.38 88 VAL A CA 1
ATOM 655 C C . VAL A 1 88 ? -2.823 -6.441 9.123 1.00 96.38 88 VAL A C 1
ATOM 657 O O . VAL A 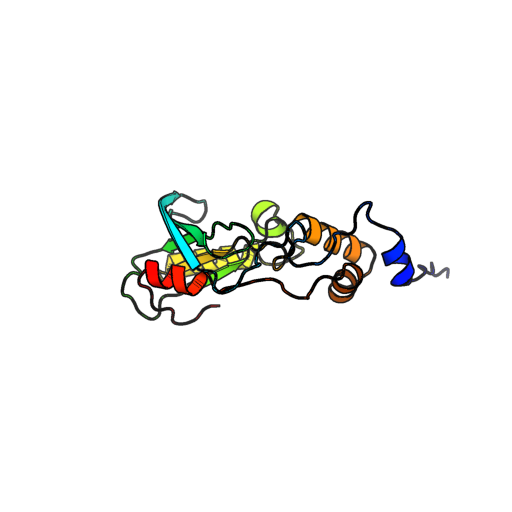1 88 ? -1.839 -7.157 9.279 1.00 96.38 88 VAL A O 1
ATOM 660 N N . ARG A 1 89 ? -3.235 -6.026 7.923 1.00 97.00 89 ARG A N 1
ATOM 661 C CA . ARG A 1 89 ? -2.460 -6.188 6.689 1.00 97.00 89 ARG A CA 1
ATOM 662 C C . ARG A 1 89 ? -1.787 -4.867 6.352 1.00 97.00 89 ARG A C 1
ATOM 664 O O . ARG A 1 89 ? -2.480 -3.860 6.227 1.00 97.00 89 ARG A O 1
ATOM 671 N N . VAL A 1 90 ? -0.478 -4.879 6.121 1.00 96.94 90 VAL A N 1
ATOM 672 C CA . VAL A 1 90 ? 0.213 -3.772 5.444 1.00 96.94 90 VAL A CA 1
ATOM 673 C C . VAL A 1 90 ? 0.393 -4.166 3.989 1.00 96.94 90 VAL A C 1
ATOM 675 O O . VAL A 1 90 ? 0.967 -5.207 3.686 1.00 96.94 90 VAL A O 1
ATOM 678 N N . HIS A 1 91 ? -0.157 -3.366 3.087 1.00 97.25 91 HIS A N 1
ATOM 679 C CA . HIS A 1 91 ? -0.190 -3.661 1.666 1.00 97.25 91 HIS A CA 1
ATOM 680 C C . HIS A 1 91 ? 0.482 -2.543 0.882 1.00 97.25 91 HIS A C 1
ATOM 682 O O . HIS A 1 91 ? 0.035 -1.400 0.936 1.00 97.25 91 HIS A O 1
ATOM 688 N N . ASP A 1 92 ? 1.530 -2.870 0.135 1.00 96.25 92 ASP A N 1
ATOM 689 C CA . ASP A 1 92 ? 2.176 -1.911 -0.755 1.00 96.25 92 ASP A CA 1
ATOM 690 C C . ASP A 1 92 ? 1.450 -1.838 -2.094 1.00 96.25 92 ASP A C 1
ATOM 692 O O . ASP A 1 92 ? 1.112 -2.859 -2.694 1.00 96.25 92 ASP A O 1
ATOM 696 N N . GLN A 1 93 ? 1.274 -0.617 -2.586 1.00 97.00 93 GLN A N 1
ATOM 697 C CA . GLN A 1 93 ? 0.694 -0.337 -3.890 1.00 97.00 93 GLN A CA 1
ATOM 698 C C . GLN A 1 93 ? 1.361 -1.141 -5.012 1.00 97.00 93 GLN A C 1
ATOM 700 O O . GLN A 1 93 ? 2.584 -1.129 -5.183 1.00 97.00 93 GLN A O 1
ATOM 705 N N . CYS A 1 94 ? 0.525 -1.753 -5.846 1.00 97.50 94 CYS A N 1
ATOM 706 C CA . CYS A 1 94 ? 0.923 -2.421 -7.072 1.00 97.50 94 CYS A CA 1
ATOM 707 C C . CYS A 1 94 ? -0.088 -2.127 -8.185 1.00 97.50 94 CYS A C 1
ATOM 709 O O . CYS A 1 94 ? -0.897 -2.967 -8.587 1.00 97.50 94 CYS A O 1
ATOM 711 N N . PHE A 1 95 ? 0.032 -0.938 -8.764 1.00 97.06 95 PHE A N 1
ATOM 712 C CA . PHE A 1 95 ? -0.840 -0.385 -9.790 1.00 97.06 95 PHE A CA 1
ATOM 713 C C . PHE A 1 95 ? -1.066 -1.350 -10.959 1.00 97.06 95 PHE A C 1
ATOM 715 O O . PHE A 1 95 ? -2.190 -1.566 -11.401 1.00 97.06 95 PHE A O 1
ATOM 722 N N . THR A 1 96 ? -0.006 -1.999 -11.446 1.00 96.88 96 THR A N 1
ATOM 723 C CA . THR A 1 96 ? -0.113 -2.932 -12.577 1.00 96.88 96 THR A CA 1
ATOM 724 C C . THR A 1 96 ? -0.995 -4.143 -12.274 1.00 96.88 96 THR A C 1
ATOM 726 O O . THR A 1 96 ? -1.714 -4.595 -13.157 1.00 96.88 96 THR A O 1
ATOM 729 N N . SER A 1 97 ? -0.926 -4.706 -11.065 1.00 97.19 97 SER A N 1
ATOM 730 C CA . SER A 1 97 ? -1.719 -5.890 -10.696 1.00 97.19 97 SER A CA 1
ATOM 731 C C . SER A 1 97 ? -3.126 -5.480 -10.270 1.00 97.19 97 SER A C 1
ATOM 733 O O . SER A 1 97 ? -4.110 -6.034 -10.751 1.00 97.19 97 SER A O 1
ATOM 735 N N . GLU A 1 98 ? -3.229 -4.454 -9.432 1.00 97.12 98 GLU A N 1
ATOM 736 C CA . GLU A 1 98 ? -4.481 -4.032 -8.800 1.00 97.12 98 GLU A CA 1
ATOM 737 C C . GLU A 1 98 ? -5.410 -3.303 -9.766 1.00 97.12 98 GLU A C 1
ATOM 739 O O . GLU A 1 98 ? -6.606 -3.578 -9.786 1.00 97.12 98 GLU A O 1
ATOM 744 N N . VAL A 1 99 ? -4.865 -2.400 -10.587 1.00 97.00 99 VAL A N 1
ATOM 745 C CA . VAL A 1 99 ? -5.660 -1.558 -11.494 1.00 97.00 99 VAL A CA 1
ATOM 746 C C . VAL A 1 99 ? -5.799 -2.208 -12.866 1.00 97.00 99 VAL A C 1
ATOM 748 O O . VAL A 1 99 ? -6.886 -2.212 -13.437 1.00 97.00 99 VAL A O 1
ATOM 751 N N . PHE A 1 100 ? -4.717 -2.781 -13.404 1.00 97.06 100 PHE A N 1
ATOM 752 C CA . PHE A 1 100 ? -4.721 -3.367 -14.753 1.00 97.06 100 PHE A CA 1
ATOM 753 C C . PHE A 1 100 ? -4.871 -4.890 -14.792 1.00 97.06 100 PHE A C 1
ATOM 755 O O . PHE A 1 100 ? -5.002 -5.448 -1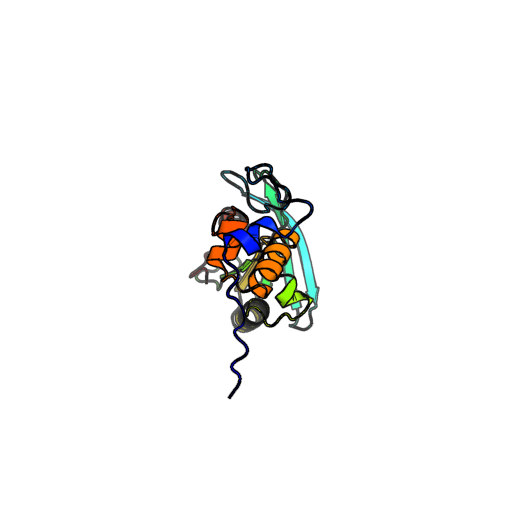5.878 1.00 97.06 100 PHE A O 1
ATOM 762 N N . GLY A 1 101 ? -4.863 -5.582 -13.649 1.00 95.69 101 GLY A N 1
ATOM 763 C CA . GLY A 1 101 ? -5.002 -7.041 -13.625 1.00 95.69 101 GLY A CA 1
ATOM 764 C C . GLY A 1 101 ? -3.789 -7.790 -14.184 1.00 95.69 101 GLY A C 1
ATOM 765 O O . GLY A 1 101 ? -3.941 -8.878 -14.732 1.00 95.69 101 GLY A O 1
ATOM 766 N N . SER A 1 102 ? -2.586 -7.211 -14.091 1.00 95.62 102 SER A N 1
ATOM 767 C CA . SER A 1 102 ? -1.347 -7.883 -14.499 1.00 95.62 102 SER A CA 1
ATOM 768 C C . SER A 1 102 ? -1.163 -9.215 -13.773 1.00 95.62 102 SER A C 1
ATOM 770 O O . SER A 1 102 ? -1.232 -9.267 -12.547 1.00 95.62 102 SER A O 1
ATOM 772 N N . LEU A 1 103 ? -0.811 -10.252 -14.538 1.00 94.44 103 LEU A N 1
ATOM 773 C CA . LEU A 1 103 ? -0.485 -11.596 -14.049 1.00 94.44 103 LEU A CA 1
ATOM 774 C C . LEU A 1 103 ? 1.009 -11.775 -13.714 1.00 94.44 103 LEU A C 1
ATOM 776 O O . LEU A 1 103 ? 1.450 -12.880 -13.415 1.00 94.44 103 LEU A O 1
ATOM 780 N N . LYS A 1 104 ? 1.820 -10.707 -13.798 1.00 90.94 104 LYS A N 1
ATOM 781 C CA . LYS A 1 104 ? 3.259 -10.767 -13.463 1.00 90.94 104 LYS A CA 1
ATOM 782 C C . LYS A 1 104 ? 3.520 -10.881 -11.952 1.00 90.94 104 LYS A C 1
ATOM 784 O O . LYS A 1 104 ? 4.647 -11.170 -11.562 1.00 90.94 104 LYS A O 1
ATOM 789 N N . CYS A 1 105 ? 2.521 -10.615 -11.112 1.00 93.62 105 CYS A N 1
ATOM 790 C CA . CYS A 1 105 ? 2.577 -10.812 -9.665 1.00 93.62 105 CYS A CA 1
ATOM 791 C C . CYS A 1 105 ? 1.172 -11.029 -9.089 1.00 93.62 105 CYS A C 1
ATOM 793 O O . CYS A 1 105 ? 0.170 -10.757 -9.749 1.00 93.62 105 CYS A O 1
ATOM 795 N N . ASP A 1 106 ? 1.122 -11.468 -7.839 1.00 96.00 106 ASP A N 1
ATOM 796 C CA . ASP A 1 106 ? -0.074 -11.832 -7.074 1.00 96.00 106 ASP A CA 1
ATOM 797 C C . ASP A 1 106 ? -0.579 -10.703 -6.151 1.00 96.00 106 ASP A C 1
ATOM 799 O O . ASP A 1 106 ? -1.453 -10.920 -5.315 1.00 96.00 106 ASP A O 1
ATOM 803 N N . CYS A 1 107 ? -0.062 -9.474 -6.284 1.00 97.38 107 CYS A N 1
ATOM 804 C CA . CYS A 1 107 ? -0.377 -8.372 -5.363 1.00 97.38 107 CYS A CA 1
ATOM 805 C C . CYS A 1 107 ? -1.883 -8.085 -5.257 1.00 97.38 107 CYS A C 1
ATOM 807 O O . CYS A 1 107 ? -2.382 -7.845 -4.159 1.00 97.38 107 CYS A O 1
ATOM 809 N N . ARG A 1 108 ? -2.621 -8.148 -6.374 1.00 97.12 108 ARG A N 1
ATOM 810 C CA . ARG A 1 108 ? -4.080 -7.997 -6.360 1.00 97.12 108 ARG A CA 1
ATOM 811 C C . ARG A 1 108 ? -4.762 -9.089 -5.537 1.00 97.12 108 ARG A C 1
ATOM 813 O O . ARG A 1 108 ? -5.617 -8.771 -4.719 1.00 97.12 108 ARG A O 1
ATOM 820 N N . GLU A 1 109 ? -4.374 -10.349 -5.724 1.00 97.00 109 GLU A N 1
ATOM 821 C CA . GLU A 1 109 ? -4.951 -11.483 -4.990 1.00 97.00 109 GLU A CA 1
ATOM 822 C C . GLU A 1 109 ? -4.693 -11.351 -3.485 1.00 97.00 109 GLU A C 1
ATOM 824 O O . GLU A 1 109 ? -5.596 -11.568 -2.679 1.00 97.00 109 GLU A O 1
ATOM 829 N N . GLN A 1 110 ? -3.494 -10.901 -3.101 1.00 97.25 110 GLN A N 1
ATOM 830 C CA . GLN A 1 110 ? -3.155 -10.628 -1.704 1.00 97.25 110 GLN A CA 1
ATOM 831 C C . GLN A 1 110 ? -4.002 -9.491 -1.105 1.00 97.25 110 GLN A C 1
ATOM 833 O O . GLN A 1 110 ? -4.478 -9.608 0.028 1.00 97.25 110 GLN A O 1
ATOM 838 N N . LEU A 1 111 ? -4.224 -8.403 -1.855 1.00 97.44 111 LEU A N 1
ATOM 839 C CA . LEU A 1 111 ? -5.088 -7.300 -1.420 1.00 97.44 111 LEU A CA 1
ATOM 840 C C . LEU A 1 111 ? -6.543 -7.754 -1.270 1.00 97.44 111 LEU A C 1
ATOM 842 O O . LEU A 1 111 ? -7.201 -7.434 -0.278 1.00 97.44 111 LEU A O 1
ATOM 846 N N . ASP A 1 112 ? -7.053 -8.502 -2.248 1.00 96.94 112 ASP A N 1
ATOM 847 C CA . ASP A 1 112 ? -8.416 -9.029 -2.244 1.00 96.94 112 ASP A CA 1
ATOM 848 C C . ASP A 1 112 ? -8.633 -9.9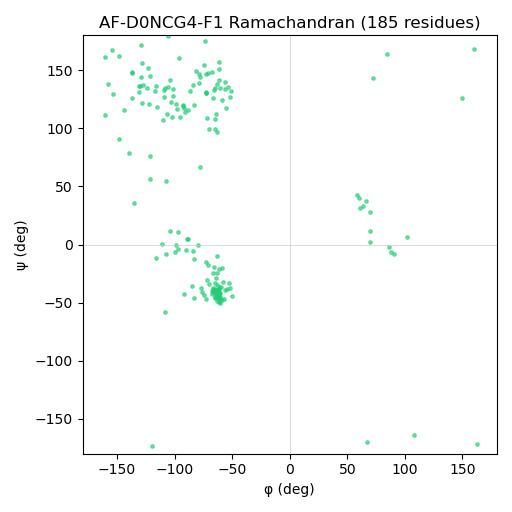92 -1.069 1.00 96.94 112 ASP A C 1
ATOM 850 O O . ASP A 1 112 ? -9.616 -9.850 -0.334 1.00 96.94 112 ASP A O 1
ATOM 854 N N . TYR A 1 113 ? -7.672 -10.882 -0.810 1.00 96.56 113 TYR A N 1
ATOM 855 C CA . TYR A 1 113 ? -7.680 -11.762 0.357 1.00 96.56 113 TYR A CA 1
ATOM 856 C C . TYR A 1 113 ? -7.707 -10.974 1.670 1.00 96.56 113 TYR A C 1
ATOM 858 O O . TYR A 1 113 ? -8.538 -11.243 2.537 1.00 96.56 113 TYR A O 1
ATOM 866 N N . ALA A 1 114 ? -6.854 -9.958 1.821 1.00 96.75 114 ALA A N 1
ATOM 867 C CA . ALA A 1 114 ? -6.806 -9.157 3.040 1.00 96.75 114 ALA A CA 1
ATOM 868 C C . ALA A 1 114 ? -8.108 -8.379 3.291 1.00 96.75 114 ALA A C 1
ATOM 870 O O . ALA A 1 114 ? -8.610 -8.341 4.420 1.00 96.75 114 ALA A O 1
ATOM 871 N N . LYS A 1 115 ? -8.697 -7.793 2.241 1.00 97.12 115 LYS A N 1
ATOM 872 C CA . LYS A 1 115 ? -10.011 -7.135 2.319 1.00 97.12 115 LYS A CA 1
ATOM 873 C C . LYS A 1 115 ? -11.101 -8.122 2.745 1.00 97.12 115 LYS A C 1
ATOM 875 O O . LYS A 1 115 ? -11.902 -7.799 3.618 1.00 97.12 115 LYS A O 1
ATOM 880 N N . ALA A 1 116 ? -11.125 -9.321 2.164 1.00 96.38 116 ALA A N 1
ATOM 881 C CA . ALA A 1 116 ? -12.100 -10.354 2.510 1.00 96.38 116 ALA A CA 1
ATOM 882 C C . ALA A 1 116 ? -11.931 -10.848 3.957 1.00 96.38 116 ALA A C 1
ATOM 884 O O . ALA A 1 116 ? -12.904 -10.900 4.710 1.00 96.38 116 ALA A O 1
ATOM 885 N N . TYR A 1 117 ? -10.694 -11.133 4.369 1.00 95.62 117 TYR A N 1
ATOM 886 C CA . TYR A 1 117 ? -10.368 -11.597 5.715 1.00 95.62 117 TYR A CA 1
ATOM 887 C C . TYR A 1 117 ? -10.768 -10.569 6.776 1.00 95.62 117 TYR A C 1
ATOM 889 O O . TYR A 1 117 ? -11.482 -10.886 7.727 1.00 95.62 117 TYR A O 1
ATOM 897 N N . THR A 1 118 ? -10.364 -9.309 6.595 1.00 95.25 118 THR A N 1
ATOM 898 C CA . THR A 1 118 ? -10.724 -8.236 7.534 1.00 95.25 118 THR A CA 1
ATOM 899 C C . THR A 1 118 ? -12.235 -8.026 7.576 1.00 95.25 118 THR A C 1
ATOM 901 O O . THR A 1 118 ? -12.800 -7.930 8.658 1.00 95.25 118 THR A O 1
ATOM 904 N N . LYS A 1 119 ? -12.939 -8.089 6.441 1.00 94.75 119 LYS A N 1
ATOM 905 C CA . LYS A 1 119 ? -14.407 -8.012 6.418 1.00 94.75 119 LYS A CA 1
ATOM 906 C C . LYS A 1 119 ? -15.087 -9.121 7.231 1.00 94.75 119 LYS A C 1
ATOM 908 O O . LYS A 1 119 ? -16.107 -8.855 7.862 1.00 94.75 119 LYS A O 1
ATOM 913 N N . GLN A 1 120 ? -14.541 -10.336 7.226 1.00 94.62 120 GLN A N 1
ATOM 914 C CA . GLN A 1 120 ? -15.089 -11.465 7.982 1.00 94.62 120 GLN A CA 1
ATOM 915 C C . GLN A 1 120 ? -14.769 -11.391 9.482 1.00 94.62 120 GLN A C 1
ATOM 917 O O . GLN A 1 120 ? -15.610 -11.750 10.304 1.00 94.62 120 GLN A O 1
ATOM 922 N N . HIS A 1 121 ? -13.571 -10.931 9.845 1.00 93.81 121 HIS A N 1
ATOM 923 C CA . HIS A 1 121 ? -13.061 -11.011 11.219 1.00 93.81 121 HIS A CA 1
ATOM 924 C C . HIS A 1 121 ? -13.029 -9.666 11.966 1.00 93.81 121 HIS A C 1
ATOM 926 O O . HIS A 1 121 ? -12.795 -9.633 13.174 1.00 93.81 121 HIS A O 1
ATOM 932 N N . GLY A 1 122 ? -13.290 -8.560 11.269 1.00 94.56 122 GLY A N 1
ATOM 933 C CA . GLY A 1 122 ? -12.890 -7.221 11.690 1.00 94.56 122 GLY A CA 1
ATOM 934 C C . GLY A 1 122 ? -11.377 -7.032 11.543 1.00 94.56 122 GLY A C 1
ATOM 935 O O . GLY A 1 122 ? -10.592 -7.953 11.767 1.00 94.56 122 GLY A O 1
ATOM 936 N N . GLY A 1 123 ? -10.940 -5.838 11.158 1.00 95.94 123 GLY A N 1
ATOM 937 C CA . GLY A 1 123 ? -9.515 -5.570 10.995 1.00 95.94 123 GLY A CA 1
ATOM 938 C C . GLY A 1 123 ? -9.201 -4.336 10.171 1.00 95.94 123 GLY A C 1
ATOM 939 O O . GLY A 1 123 ? -10.087 -3.544 9.830 1.00 95.94 123 GLY A O 1
ATOM 940 N N . VAL A 1 124 ? -7.913 -4.183 9.868 1.00 97.62 124 VAL A N 1
ATOM 941 C CA . VAL A 1 124 ? -7.370 -3.027 9.154 1.00 97.62 124 VAL A CA 1
ATOM 942 C C . VAL A 1 124 ? -6.480 -3.485 8.001 1.00 97.62 124 VAL A C 1
ATOM 944 O O . VAL A 1 124 ? -5.577 -4.297 8.188 1.00 97.62 124 VAL A O 1
ATOM 947 N N . VAL A 1 125 ? -6.699 -2.927 6.814 1.00 97.88 125 VAL A N 1
ATOM 948 C CA . VAL A 1 125 ? -5.738 -2.973 5.706 1.00 97.88 125 VAL A CA 1
ATOM 949 C C . VAL A 1 125 ? -5.124 -1.585 5.570 1.00 97.88 125 VAL A C 1
ATOM 951 O O . VAL A 1 125 ? -5.822 -0.633 5.228 1.00 97.88 125 VAL A O 1
ATOM 954 N N . ILE A 1 126 ? -3.834 -1.454 5.866 1.00 98.00 126 ILE A N 1
ATOM 955 C CA . ILE A 1 126 ? -3.069 -0.225 5.652 1.00 98.00 126 ILE A CA 1
ATOM 956 C C . ILE A 1 126 ? -2.463 -0.303 4.257 1.00 98.00 126 ILE A C 1
ATOM 958 O O . ILE A 1 126 ? -1.625 -1.159 3.994 1.00 98.00 126 ILE A O 1
ATOM 962 N N . TYR A 1 127 ? -2.897 0.581 3.370 1.00 97.88 127 TYR A N 1
ATOM 963 C CA . TYR A 1 127 ? -2.422 0.656 1.999 1.00 97.88 127 TYR A CA 1
ATOM 964 C C . TYR A 1 127 ? -1.354 1.746 1.881 1.00 97.88 127 TYR A C 1
ATOM 966 O O . TYR A 1 127 ? -1.622 2.932 2.100 1.00 97.88 127 TYR A O 1
ATOM 974 N N . MET A 1 128 ? -0.139 1.327 1.545 1.00 96.06 128 MET A N 1
ATOM 975 C CA . MET A 1 128 ? 1.057 2.154 1.479 1.00 96.06 128 MET A CA 1
ATOM 976 C C . MET A 1 128 ? 1.377 2.482 0.010 1.00 96.06 128 MET A C 1
ATOM 978 O O . MET A 1 128 ? 1.577 1.564 -0.787 1.00 96.06 128 MET A O 1
ATOM 982 N N . PRO A 1 129 ? 1.466 3.764 -0.393 1.00 94.25 129 PRO A N 1
ATOM 983 C CA . PRO A 1 129 ? 1.740 4.157 -1.780 1.00 94.25 129 PRO A CA 1
ATOM 984 C C . PRO A 1 129 ? 3.235 4.007 -2.132 1.00 94.25 129 PRO A C 1
ATOM 986 O O . PRO A 1 129 ? 3.950 4.986 -2.336 1.00 94.25 129 PRO A O 1
ATOM 989 N N . GLN A 1 130 ? 3.722 2.762 -2.156 1.00 92.62 130 GLN A N 1
ATOM 990 C CA . GLN A 1 130 ? 5.139 2.399 -2.306 1.00 92.62 130 GLN A CA 1
ATOM 991 C C . GLN A 1 130 ? 5.387 1.518 -3.534 1.00 92.62 130 GLN A C 1
ATOM 993 O O . GLN A 1 130 ? 5.918 0.407 -3.449 1.00 92.62 130 GLN A O 1
ATOM 998 N N . GLU A 1 131 ? 4.985 2.018 -4.700 1.00 93.50 131 GLU A N 1
ATOM 999 C CA . GLU A 1 131 ? 5.032 1.260 -5.949 1.00 93.50 131 GLU A CA 1
ATOM 1000 C C . GLU A 1 131 ? 6.436 0.731 -6.286 1.00 93.50 131 GLU A C 1
ATOM 1002 O O . GLU A 1 131 ? 7.447 1.423 -6.146 1.00 93.50 131 GLU A O 1
ATOM 1007 N N . GLY A 1 132 ? 6.491 -0.507 -6.787 1.00 90.31 132 GLY A N 1
ATOM 1008 C CA . GLY A 1 132 ? 7.730 -1.125 -7.252 1.00 90.31 132 GLY A CA 1
ATOM 1009 C C . GLY A 1 132 ? 8.778 -1.320 -6.157 1.00 90.31 132 GLY A C 1
ATOM 1010 O O . GLY A 1 132 ? 9.964 -1.218 -6.443 1.00 90.31 132 GLY A O 1
ATOM 1011 N N . ARG A 1 133 ? 8.369 -1.580 -4.907 1.00 90.38 133 ARG A N 1
ATOM 1012 C CA . ARG A 1 133 ? 9.275 -1.586 -3.739 1.00 90.38 133 ARG A CA 1
ATOM 1013 C C . ARG A 1 133 ? 9.958 -0.235 -3.526 1.00 90.38 133 ARG A C 1
ATOM 1015 O O . ARG A 1 133 ? 11.144 -0.153 -3.216 1.00 90.38 133 ARG A O 1
ATOM 1022 N N . GLY A 1 134 ? 9.196 0.831 -3.732 1.00 88.69 134 GLY A N 1
ATOM 1023 C CA . GLY A 1 134 ? 9.646 2.193 -3.509 1.00 88.69 134 GLY A CA 1
ATOM 1024 C C . GLY A 1 134 ? 10.378 2.848 -4.679 1.00 88.69 134 GLY A C 1
ATOM 1025 O O . GLY A 1 134 ? 10.722 4.015 -4.547 1.00 88.69 134 GLY A O 1
ATOM 1026 N N . ILE A 1 135 ? 10.607 2.162 -5.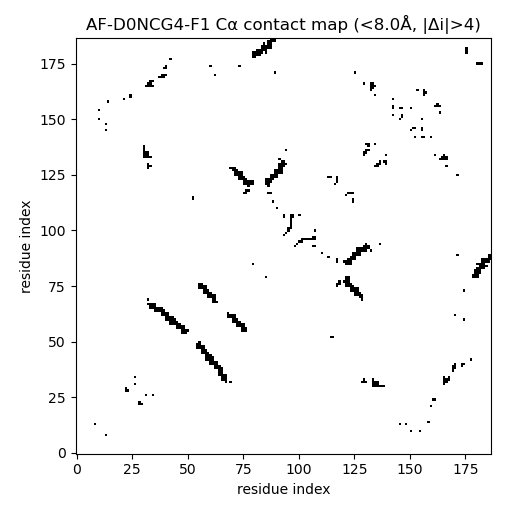810 1.00 86.62 135 ILE A N 1
ATOM 1027 C CA . ILE A 1 135 ? 11.252 2.768 -6.996 1.00 86.62 135 ILE A CA 1
ATOM 1028 C C . ILE A 1 135 ? 10.282 3.547 -7.893 1.00 86.62 135 ILE A C 1
ATOM 1030 O O . ILE A 1 135 ? 10.716 4.264 -8.798 1.00 86.62 135 ILE A O 1
ATOM 1034 N N . GLY A 1 136 ? 8.975 3.387 -7.679 1.00 89.12 136 GLY A N 1
ATOM 1035 C CA . GLY A 1 136 ? 7.927 4.015 -8.472 1.00 89.12 136 GLY A CA 1
ATOM 1036 C C . GLY A 1 136 ? 7.557 3.245 -9.745 1.00 89.12 136 GLY A C 1
ATOM 1037 O O . GLY A 1 136 ? 8.276 2.370 -10.235 1.00 89.12 136 GLY A O 1
ATOM 1038 N N . LEU A 1 137 ? 6.399 3.596 -10.314 1.00 91.06 137 LEU A N 1
ATOM 1039 C CA . LEU A 1 137 ? 5.788 2.858 -11.426 1.00 91.06 137 LEU A CA 1
ATOM 1040 C C . LEU A 1 137 ? 6.650 2.851 -12.694 1.00 91.06 137 LEU A C 1
ATOM 1042 O O . LEU A 1 137 ? 6.839 1.803 -13.305 1.00 91.06 137 LEU A O 1
ATOM 1046 N N . ALA A 1 138 ? 7.184 4.006 -13.097 1.00 89.50 138 ALA A N 1
ATOM 1047 C CA . ALA A 1 138 ? 7.955 4.119 -14.337 1.00 89.50 138 ALA A CA 1
ATOM 1048 C C . ALA A 1 138 ? 9.212 3.231 -14.310 1.00 89.50 138 ALA A C 1
ATOM 1050 O O . ALA A 1 138 ? 9.488 2.515 -15.273 1.00 89.50 138 ALA A O 1
ATOM 1051 N N . ASN A 1 139 ? 9.917 3.211 -13.177 1.00 87.00 139 ASN A N 1
ATOM 1052 C CA . ASN A 1 139 ? 11.106 2.386 -12.970 1.00 87.00 139 ASN A CA 1
ATOM 1053 C C . ASN A 1 139 ? 10.760 0.893 -12.877 1.00 87.00 139 ASN A C 1
ATOM 1055 O O . ASN A 1 139 ? 11.486 0.056 -13.406 1.00 87.00 139 ASN A O 1
ATOM 1059 N N . LYS A 1 140 ? 9.602 0.540 -12.309 1.00 89.31 140 LYS A N 1
ATOM 1060 C CA . LYS A 1 140 ? 9.083 -0.834 -12.365 1.00 89.31 140 LYS A CA 1
ATOM 1061 C C . LYS A 1 140 ? 8.822 -1.299 -13.802 1.00 89.31 140 LYS A C 1
ATOM 1063 O O . LYS A 1 140 ? 9.202 -2.411 -14.161 1.00 89.31 140 LYS A O 1
ATOM 1068 N N . ILE A 1 141 ? 8.217 -0.458 -14.646 1.00 90.94 141 ILE A N 1
ATOM 1069 C CA . ILE A 1 141 ? 8.014 -0.781 -16.069 1.00 90.94 141 ILE A CA 1
ATOM 1070 C C . ILE A 1 141 ? 9.355 -0.885 -16.806 1.00 90.94 141 ILE A C 1
ATOM 1072 O O . ILE A 1 141 ? 9.539 -1.786 -17.626 1.00 90.94 141 ILE A O 1
ATOM 1076 N N . MET A 1 142 ? 10.317 -0.022 -16.473 1.00 86.00 142 MET A N 1
ATOM 1077 C CA . MET A 1 142 ? 11.689 -0.107 -16.977 1.00 86.00 142 MET A CA 1
ATOM 1078 C C . MET A 1 142 ? 12.330 -1.465 -16.642 1.00 86.00 142 MET A C 1
ATOM 1080 O O . MET A 1 142 ? 12.867 -2.129 -17.531 1.00 86.00 142 MET A O 1
ATOM 1084 N N . ALA A 1 143 ? 12.200 -1.926 -15.394 1.00 84.44 143 ALA A N 1
ATOM 1085 C CA . ALA A 1 143 ? 12.678 -3.237 -14.958 1.00 84.44 143 ALA A CA 1
ATOM 1086 C C . ALA A 1 143 ? 11.968 -4.393 -15.685 1.00 84.44 143 ALA A C 1
ATOM 1088 O O . ALA A 1 143 ? 12.628 -5.327 -16.137 1.00 84.44 143 ALA A O 1
ATOM 1089 N N . TYR A 1 144 ? 10.646 -4.323 -15.886 1.00 87.75 144 TYR A N 1
ATOM 1090 C CA . TYR A 1 144 ? 9.917 -5.321 -16.682 1.00 87.75 144 TYR A CA 1
ATOM 1091 C C . TYR A 1 144 ? 10.397 -5.393 -18.130 1.00 87.75 144 TYR A C 1
ATOM 1093 O O . TYR A 1 144 ? 10.570 -6.489 -18.659 1.00 87.75 144 TYR A O 1
ATOM 1101 N N . SER A 1 145 ? 10.660 -4.249 -18.759 1.00 86.31 145 SER A N 1
ATOM 1102 C CA . SER A 1 145 ? 11.186 -4.212 -20.124 1.00 86.31 145 SER A CA 1
ATOM 1103 C C . SER A 1 145 ? 12.572 -4.863 -20.224 1.00 86.31 145 SER A C 1
ATOM 1105 O O . SER A 1 145 ? 12.873 -5.537 -21.209 1.00 86.31 145 SER A O 1
ATOM 1107 N N . MET A 1 146 ? 13.405 -4.729 -19.188 1.00 80.94 146 MET A N 1
ATOM 1108 C CA . MET A 1 146 ? 14.689 -5.431 -19.108 1.00 80.94 146 MET A CA 1
ATOM 1109 C C . MET A 1 146 ? 14.512 -6.945 -18.944 1.00 80.94 146 MET A C 1
ATOM 1111 O O . MET A 1 146 ? 15.209 -7.719 -19.603 1.00 80.94 146 MET A O 1
ATOM 1115 N N . GLN A 1 147 ? 13.537 -7.373 -18.141 1.00 81.56 147 GLN A N 1
ATOM 1116 C CA . GLN A 1 147 ? 13.233 -8.794 -17.961 1.00 81.56 147 GLN A CA 1
ATOM 1117 C C . GLN A 1 147 ? 12.740 -9.457 -19.252 1.00 81.56 147 GLN A C 1
ATOM 1119 O O . GLN A 1 147 ? 13.157 -10.561 -19.595 1.00 81.56 147 GLN A O 1
ATOM 1124 N N . GLU A 1 148 ? 11.918 -8.758 -20.037 1.00 81.56 148 GLU A N 1
ATOM 1125 C CA . GLU A 1 148 ? 11.449 -9.236 -21.348 1.00 81.56 148 GLU A CA 1
ATOM 1126 C C . GLU A 1 148 ? 12.587 -9.454 -22.352 1.00 81.56 148 GLU A C 1
ATOM 1128 O O . GLU A 1 148 ? 12.456 -10.229 -23.300 1.00 81.56 148 GLU A O 1
ATOM 1133 N N . ARG A 1 149 ? 13.736 -8.815 -22.123 1.00 79.75 149 ARG A N 1
ATOM 1134 C CA . ARG A 1 149 ? 14.945 -8.968 -22.939 1.00 79.75 149 ARG A CA 1
ATOM 1135 C C . ARG A 1 149 ? 15.842 -10.112 -22.461 1.00 79.75 149 ARG A C 1
ATOM 1137 O O . ARG A 1 149 ? 16.894 -10.334 -23.057 1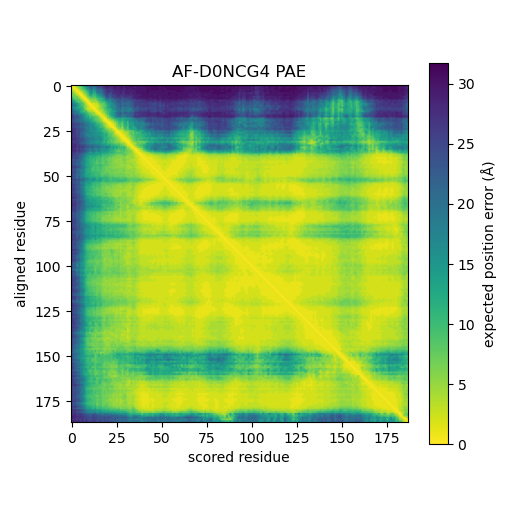.00 79.75 149 ARG A O 1
ATOM 1144 N N . GLY A 1 150 ? 15.398 -10.869 -21.457 1.00 78.19 150 GLY A N 1
ATOM 1145 C CA . GLY A 1 150 ? 16.027 -12.100 -20.985 1.00 78.19 150 GLY A CA 1
ATOM 1146 C C . GLY A 1 150 ? 16.847 -11.956 -19.706 1.00 78.19 150 GLY A C 1
ATOM 1147 O O . GLY A 1 150 ? 17.502 -12.924 -19.328 1.00 78.19 150 GLY A O 1
ATOM 1148 N N . LEU A 1 151 ? 16.829 -10.788 -19.053 1.00 73.94 151 LEU A N 1
ATOM 1149 C CA . LEU A 1 151 ? 17.413 -10.630 -17.720 1.00 73.94 151 LEU A CA 1
ATOM 1150 C C . LEU A 1 151 ? 16.463 -11.200 -16.665 1.00 73.94 151 LEU A C 1
ATOM 1152 O O . LEU A 1 151 ? 15.244 -11.072 -16.779 1.00 73.94 151 LEU A O 1
ATOM 1156 N N . ASP A 1 152 ? 17.008 -11.810 -15.619 1.00 74.44 152 ASP A N 1
ATOM 1157 C CA . ASP A 1 152 ? 16.200 -12.085 -14.438 1.00 74.44 152 ASP A CA 1
ATOM 1158 C C . ASP A 1 152 ? 15.944 -10.787 -13.644 1.00 74.44 152 ASP A C 1
ATOM 1160 O O . ASP A 1 152 ? 16.419 -9.699 -13.985 1.00 74.44 152 ASP A O 1
ATOM 1164 N N . THR A 1 153 ? 15.131 -10.875 -12.591 1.00 69.31 153 THR A N 1
ATOM 1165 C CA . THR A 1 153 ? 14.759 -9.693 -11.796 1.00 69.31 153 THR A CA 1
ATOM 1166 C C . THR A 1 153 ? 15.958 -9.068 -11.075 1.00 69.31 153 THR A C 1
ATOM 1168 O O . THR A 1 153 ? 16.005 -7.847 -10.923 1.00 69.31 153 THR A O 1
ATOM 1171 N N . VAL A 1 154 ? 16.930 -9.880 -10.650 1.00 70.19 154 VAL A N 1
ATOM 1172 C CA . VAL A 1 154 ? 18.114 -9.418 -9.914 1.00 70.19 154 VAL A CA 1
ATOM 1173 C C . VAL A 1 154 ? 19.054 -8.687 -10.865 1.00 70.19 154 VAL A C 1
ATOM 1175 O O . VAL A 1 154 ? 19.483 -7.570 -10.577 1.00 70.19 154 VAL A O 1
ATOM 1178 N N . ASP A 1 155 ? 19.322 -9.274 -12.026 1.00 69.75 155 ASP A N 1
ATOM 1179 C CA . ASP A 1 155 ? 20.182 -8.688 -13.044 1.00 69.75 155 ASP A CA 1
ATOM 1180 C C . ASP A 1 155 ? 19.566 -7.418 -13.639 1.00 69.75 155 ASP A C 1
ATOM 1182 O O . ASP A 1 155 ? 20.277 -6.436 -13.847 1.00 69.75 155 ASP A O 1
ATOM 1186 N N . ALA A 1 156 ? 18.243 -7.377 -13.836 1.00 72.38 156 ALA A N 1
ATOM 1187 C CA . ALA A 1 156 ? 17.548 -6.165 -14.264 1.00 72.38 156 ALA A CA 1
ATOM 1188 C C . ALA A 1 156 ? 17.725 -5.016 -13.254 1.00 72.38 156 ALA A C 1
ATOM 1190 O O . ALA A 1 156 ? 18.072 -3.905 -13.652 1.00 72.38 156 ALA A O 1
ATOM 1191 N N . ASN A 1 157 ? 17.550 -5.276 -11.955 1.00 69.94 157 ASN A N 1
ATOM 1192 C CA . ASN A 1 157 ? 17.730 -4.252 -10.921 1.00 69.94 157 ASN A CA 1
ATOM 1193 C C . ASN A 1 157 ? 19.188 -3.798 -10.798 1.00 69.94 157 ASN A C 1
ATOM 1195 O O . ASN A 1 157 ? 19.438 -2.601 -10.677 1.00 69.94 157 ASN A O 1
ATOM 1199 N N . ARG A 1 158 ? 20.151 -4.726 -10.901 1.00 71.19 158 ARG A N 1
ATOM 1200 C CA . ARG A 1 158 ? 21.590 -4.412 -10.894 1.00 71.19 158 ARG A CA 1
ATOM 1201 C C . ARG A 1 158 ? 21.996 -3.543 -12.075 1.00 71.19 158 ARG A C 1
ATOM 1203 O O . ARG A 1 158 ? 22.717 -2.570 -11.884 1.00 71.19 158 ARG A O 1
ATOM 1210 N N . VAL A 1 159 ? 21.518 -3.868 -13.277 1.00 70.69 159 VAL A N 1
ATOM 1211 C CA . VAL A 1 159 ? 21.764 -3.067 -14.488 1.00 70.69 159 VAL A CA 1
ATOM 1212 C C . VAL A 1 159 ? 21.193 -1.659 -14.336 1.00 70.69 159 VAL A C 1
ATOM 1214 O O . VAL A 1 159 ? 21.803 -0.695 -14.789 1.00 70.69 159 VAL A O 1
ATOM 1217 N N . LEU A 1 160 ? 20.044 -1.539 -13.674 1.00 72.88 160 LEU A N 1
ATOM 1218 C CA . LEU A 1 160 ? 19.399 -0.259 -13.407 1.00 72.88 160 LEU A CA 1
ATOM 1219 C C . LEU A 1 160 ? 19.942 0.456 -12.161 1.00 72.88 160 LEU A C 1
ATOM 1221 O O . LEU A 1 160 ? 19.530 1.581 -11.924 1.00 72.88 160 LEU A O 1
ATOM 1225 N N . GLY A 1 161 ? 20.839 -0.176 -11.392 1.00 75.75 161 GLY A N 1
ATOM 1226 C CA . GLY A 1 161 ? 21.513 0.349 -10.199 1.00 75.75 161 GLY A CA 1
ATOM 1227 C C . GLY A 1 161 ? 20.633 0.555 -8.955 1.00 75.75 161 GLY A C 1
ATOM 1228 O O . GLY A 1 161 ? 21.063 1.218 -8.010 1.00 75.75 161 GLY A O 1
ATOM 1229 N N . PHE A 1 162 ? 19.399 0.047 -8.948 1.00 75.75 162 PHE A N 1
ATOM 1230 C CA . PHE A 1 162 ? 18.494 0.170 -7.803 1.00 75.75 162 PHE A CA 1
ATOM 1231 C C . PHE A 1 162 ? 18.945 -0.739 -6.648 1.00 75.75 162 PHE A C 1
ATOM 1233 O O . PHE A 1 162 ? 19.433 -1.847 -6.873 1.00 75.75 162 PHE A O 1
ATOM 1240 N N . LYS A 1 163 ? 18.725 -0.308 -5.398 1.00 77.44 163 LYS A N 1
ATOM 1241 C CA . LYS A 1 163 ? 18.688 -1.232 -4.252 1.00 77.44 163 LYS A CA 1
ATOM 1242 C C . LYS A 1 163 ? 17.550 -2.241 -4.432 1.00 77.44 163 LYS A C 1
ATOM 1244 O O . LYS A 1 163 ? 16.560 -1.956 -5.104 1.00 77.44 163 LYS A O 1
ATOM 1249 N N . ASP A 1 164 ? 17.664 -3.385 -3.765 1.00 77.75 164 ASP A N 1
ATOM 1250 C CA . ASP A 1 164 ? 16.652 -4.446 -3.834 1.00 77.75 164 ASP A CA 1
ATOM 1251 C C . ASP A 1 164 ? 15.286 -4.020 -3.264 1.00 77.75 164 ASP A C 1
ATOM 1253 O O . ASP A 1 164 ? 14.243 -4.528 -3.694 1.00 77.75 164 ASP A O 1
ATOM 1257 N N . ASP A 1 165 ? 15.297 -3.089 -2.303 1.00 85.00 165 ASP A N 1
ATOM 1258 C CA . ASP A 1 165 ? 14.114 -2.568 -1.628 1.00 85.00 165 ASP A CA 1
ATOM 1259 C C . ASP A 1 165 ? 14.358 -1.143 -1.104 1.00 85.00 165 ASP A C 1
ATOM 1261 O O . ASP A 1 165 ? 15.362 -0.886 -0.434 1.00 85.00 165 ASP A O 1
ATOM 1265 N N . TYR A 1 166 ? 13.446 -0.220 -1.409 1.00 85.69 166 TYR A N 1
ATOM 1266 C CA . TYR A 1 166 ? 13.444 1.149 -0.885 1.00 85.69 166 TYR A CA 1
ATOM 1267 C C . TYR A 1 166 ? 12.286 1.411 0.078 1.00 85.69 166 TYR A C 1
ATOM 1269 O O . TYR A 1 166 ? 12.155 2.536 0.547 1.00 85.69 166 TYR A O 1
ATOM 1277 N N . ARG A 1 167 ? 11.432 0.421 0.358 1.00 88.94 167 ARG A N 1
ATOM 1278 C CA . ARG A 1 167 ? 10.238 0.604 1.189 1.00 88.94 167 ARG A CA 1
ATOM 1279 C C . ARG A 1 167 ? 10.578 1.039 2.609 1.00 88.94 167 ARG A C 1
ATOM 1281 O O . ARG A 1 167 ? 11.614 0.675 3.164 1.00 88.94 167 ARG A O 1
ATOM 1288 N N . SER A 1 168 ? 9.650 1.775 3.211 1.00 88.00 168 SER A N 1
ATOM 1289 C CA . SER A 1 168 ? 9.722 2.187 4.614 1.00 88.00 168 SER A CA 1
ATOM 1290 C C . SER A 1 168 ? 8.362 2.036 5.283 1.00 88.00 168 SER A C 1
ATOM 1292 O O . SER A 1 168 ? 7.362 2.581 4.818 1.00 88.00 168 SER A O 1
ATOM 1294 N N . TYR A 1 169 ? 8.325 1.318 6.403 1.00 91.50 169 TYR A N 1
ATOM 1295 C CA . TYR A 1 169 ? 7.102 1.078 7.178 1.00 91.50 169 TYR A CA 1
ATOM 1296 C C . TYR A 1 169 ? 7.024 1.926 8.454 1.00 91.50 169 TYR A C 1
ATOM 1298 O O . TYR A 1 169 ? 6.143 1.708 9.282 1.00 91.50 169 TYR A O 1
ATOM 1306 N N . GLU A 1 170 ? 7.897 2.922 8.603 1.00 91.12 170 GLU A N 1
ATOM 1307 C CA . GLU A 1 170 ? 7.864 3.889 9.711 1.00 91.12 170 GLU A CA 1
ATOM 1308 C C . GLU A 1 170 ? 6.504 4.592 9.915 1.00 91.12 170 GLU A C 1
ATOM 1310 O O . GLU A 1 170 ? 6.125 4.801 11.070 1.00 91.12 170 GLU A O 1
ATOM 1315 N N . PRO A 1 171 ? 5.699 4.876 8.865 1.00 92.69 171 PRO A N 1
ATOM 1316 C CA . PRO A 1 171 ? 4.370 5.462 9.055 1.00 92.69 171 PRO A CA 1
ATOM 1317 C C . PRO A 1 171 ? 3.367 4.528 9.758 1.00 92.69 171 PRO A C 1
ATOM 1319 O O . PRO A 1 171 ? 2.404 4.993 10.368 1.00 92.69 171 PRO A O 1
ATOM 1322 N N . VAL A 1 172 ? 3.560 3.205 9.679 1.00 94.25 172 VAL A N 1
ATOM 1323 C CA . VAL A 1 172 ? 2.571 2.207 10.126 1.00 94.25 172 VAL A CA 1
ATOM 1324 C C . VAL A 1 172 ? 2.291 2.295 11.635 1.00 94.25 172 VAL A C 1
ATOM 1326 O O . VAL A 1 172 ? 1.116 2.375 12.006 1.00 94.25 172 VAL A O 1
ATOM 1329 N N . PRO A 1 173 ? 3.300 2.345 12.531 1.00 93.88 173 PRO A N 1
ATOM 1330 C CA . PRO A 1 173 ? 3.069 2.560 13.959 1.00 93.88 173 PRO A CA 1
ATOM 1331 C C . PRO A 1 173 ? 2.261 3.822 14.289 1.00 93.88 173 PRO A C 1
ATOM 1333 O O . PRO A 1 173 ? 1.428 3.787 15.196 1.00 93.88 173 PRO A O 1
ATOM 1336 N N . ALA A 1 174 ? 2.473 4.928 13.564 1.00 94.50 174 ALA A N 1
ATOM 1337 C CA . ALA A 1 174 ? 1.745 6.177 13.790 1.00 94.50 174 ALA A CA 1
ATOM 1338 C C . ALA A 1 174 ? 0.257 6.039 13.426 1.00 94.50 174 ALA A C 1
ATOM 1340 O O . ALA A 1 174 ? -0.606 6.443 14.209 1.00 94.50 174 ALA A O 1
ATOM 1341 N N . ILE A 1 175 ? -0.038 5.381 12.301 1.00 96.56 175 ILE A N 1
ATOM 1342 C CA . ILE A 1 175 ? -1.406 5.053 11.877 1.00 96.56 175 ILE A CA 1
ATOM 1343 C C . ILE A 1 175 ? -2.085 4.150 12.915 1.00 96.56 175 ILE A C 1
ATOM 1345 O O . ILE A 1 175 ? -3.183 4.452 13.377 1.00 96.56 175 ILE A O 1
ATOM 1349 N N . LEU A 1 176 ? -1.432 3.065 13.345 1.00 95.56 176 LEU A N 1
ATOM 1350 C CA . LEU A 1 176 ? -2.001 2.140 14.336 1.00 95.56 176 LEU A CA 1
ATOM 1351 C C . LEU A 1 176 ? -2.271 2.817 15.685 1.00 95.56 176 LEU A C 1
ATOM 1353 O O . LEU A 1 176 ? -3.302 2.562 16.316 1.00 95.56 176 LEU A O 1
ATOM 1357 N N . LYS A 1 177 ? -1.376 3.717 16.105 1.00 95.38 177 LYS A N 1
ATOM 1358 C CA . LYS A 1 177 ? -1.544 4.525 17.315 1.00 95.38 177 LYS A CA 1
ATOM 1359 C C . LYS A 1 177 ? -2.753 5.456 17.212 1.00 95.38 177 LYS A C 1
ATOM 1361 O O . LYS A 1 177 ? -3.534 5.507 18.159 1.00 95.38 177 LYS A O 1
ATOM 1366 N N . ASP A 1 178 ? -2.932 6.151 16.088 1.00 96.44 178 ASP A N 1
ATOM 1367 C CA . ASP A 1 178 ? -4.104 7.009 15.841 1.00 96.44 178 ASP A CA 1
ATOM 1368 C C . ASP A 1 178 ? -5.419 6.210 15.844 1.00 96.44 178 ASP A C 1
ATOM 1370 O O . ASP A 1 178 ? -6.417 6.616 16.449 1.00 96.44 178 ASP A O 1
ATOM 1374 N N . LEU A 1 179 ? -5.407 5.021 15.237 1.00 95.75 179 LEU A N 1
ATOM 1375 C CA . LEU A 1 179 ? -6.545 4.101 15.246 1.00 95.75 179 LEU A CA 1
ATOM 1376 C C . LEU A 1 179 ? -6.858 3.550 16.647 1.00 95.75 179 LEU A C 1
ATOM 1378 O O . LEU A 1 179 ? -7.974 3.083 16.888 1.00 95.75 179 LEU A O 1
ATOM 1382 N N . GLY A 1 180 ? -5.902 3.613 17.579 1.00 95.19 180 GLY A N 1
ATOM 1383 C CA . GLY A 1 180 ? -6.012 3.018 18.907 1.00 95.19 180 GLY A CA 1
ATOM 1384 C C . GLY A 1 180 ? -6.057 1.491 18.853 1.00 95.19 180 GLY A C 1
ATOM 1385 O O . GLY A 1 180 ? -6.824 0.883 19.598 1.00 95.19 180 GLY A O 1
ATOM 1386 N N . VAL A 1 181 ? -5.291 0.887 17.943 1.00 91.50 181 VAL A N 1
ATOM 1387 C CA . VAL A 1 181 ? -5.271 -0.558 17.681 1.00 91.50 181 VAL A CA 1
ATOM 1388 C C . VAL A 1 181 ? -3.971 -1.173 18.197 1.00 91.50 181 VAL A C 1
ATOM 1390 O O . VAL A 1 181 ? -2.889 -0.654 17.932 1.00 91.50 181 VAL A O 1
ATOM 1393 N N . GLN A 1 182 ? -4.070 -2.307 18.895 1.00 85.62 182 GLN A N 1
ATOM 1394 C CA . GLN A 1 182 ? -2.921 -3.166 19.199 1.00 85.62 182 GLN A CA 1
ATOM 1395 C C . GLN A 1 182 ? -2.945 -4.368 18.245 1.00 85.62 182 GLN A C 1
ATOM 1397 O O . GLN A 1 182 ? -3.848 -5.204 18.317 1.00 85.62 182 GLN A O 1
ATOM 1402 N N . ALA A 1 183 ? -1.991 -4.409 17.313 1.00 77.75 183 ALA A N 1
ATOM 1403 C CA . ALA A 1 183 ? -1.904 -5.446 16.284 1.00 77.75 183 ALA A CA 1
ATOM 1404 C C . ALA A 1 183 ? -1.304 -6.744 16.853 1.00 77.75 183 ALA A C 1
ATOM 1406 O O . ALA A 1 183 ? -0.344 -6.674 17.617 1.00 77.75 183 ALA A O 1
ATOM 1407 N N . ASP A 1 184 ? -1.852 -7.904 16.468 1.00 63.31 184 ASP A N 1
ATOM 1408 C CA . ASP A 1 184 ? -1.295 -9.215 16.867 1.00 63.31 184 ASP A CA 1
ATOM 1409 C C . ASP A 1 184 ? -0.163 -9.669 15.940 1.00 63.31 184 ASP A C 1
ATOM 1411 O O . ASP A 1 184 ? 0.799 -10.282 16.388 1.00 63.31 184 ASP A O 1
ATOM 1415 N N . CYS A 1 185 ? -0.273 -9.369 14.644 1.00 58.34 185 CYS A N 1
ATOM 1416 C CA . CYS A 1 185 ? 0.699 -9.692 13.602 1.00 58.34 185 CYS A CA 1
ATOM 1417 C C . CYS A 1 185 ? 0.497 -8.733 12.418 1.00 58.34 185 CYS A C 1
ATOM 1419 O O . CYS A 1 185 ? -0.640 -8.457 12.035 1.00 58.34 185 CYS A O 1
ATOM 1421 N N . LEU A 1 186 ? 1.597 -8.244 11.844 1.00 61.47 186 LEU A N 1
ATOM 1422 C CA . LEU A 1 186 ? 1.617 -7.598 10.531 1.00 61.47 186 LEU A CA 1
ATOM 1423 C C . LEU A 1 186 ? 2.003 -8.695 9.531 1.00 61.47 186 LEU A C 1
ATOM 1425 O O . LEU A 1 186 ? 3.133 -9.176 9.597 1.00 61.47 186 LEU A O 1
ATOM 1429 N N . TRP A 1 187 ? 1.084 -9.138 8.673 1.00 54.97 187 TRP A N 1
ATOM 1430 C CA . TRP A 1 187 ? 1.380 -10.124 7.619 1.00 54.97 187 TRP A CA 1
ATOM 1431 C C . TRP A 1 187 ? 1.234 -9.536 6.228 1.00 54.97 187 TRP A C 1
ATOM 1433 O O . TRP A 1 187 ? 0.317 -8.715 5.994 1.00 54.97 187 TRP A O 1
#

Nearest PDB structures (foldseek):
  2bz1-assembly1_A-2  TM=9.183E-01  e=6.128E-13  Escherichia coli
  4rl4-assembly1_A  TM=9.139E-01  e=6.505E-13  Helicobacter pylori 26695
  4rl4-assembly1_B  TM=9.041E-01  e=1.791E-12  Helicobacter pylori 26695
  2bz0-assembly1_A  TM=9.077E-01  e=2.943E-11  Escherichia coli
  4i14-assembly1_A  TM=8.103E-01  e=3.892E-09  Mycobacterium tuberculosis H37Ra

pLDDT: mean 83.56, std 16.39, range [36.91, 98.56]

Radius of gyration: 19.74 Å; Cα contacts (8 Å, |Δi|>4): 322; chains: 1; bounding box: 45×45×60 Å

Sequence (187 aa):
MTQLQKSKKTVADIAQATFKHVPVLDANAPGLTCLGDQVTTTFVAETALPTDGGMFRVRAYRSVGSLRESEPIAMITGDVRGKRNVPVRVHDQCFTSEVFGSLKCDCREQLDYAKAYTKQHGGVVIYMPQEGRGIGLANKIMAYSMQERGLDTVDANRVLGFKDDYRSYEPVPAILKDLGVQADCLW

Solvent-accessible surface area (backbone atoms only — not comparable to full-atom values): 10634 Å² total; per-residue (Å²): 142,78,83,81,79,75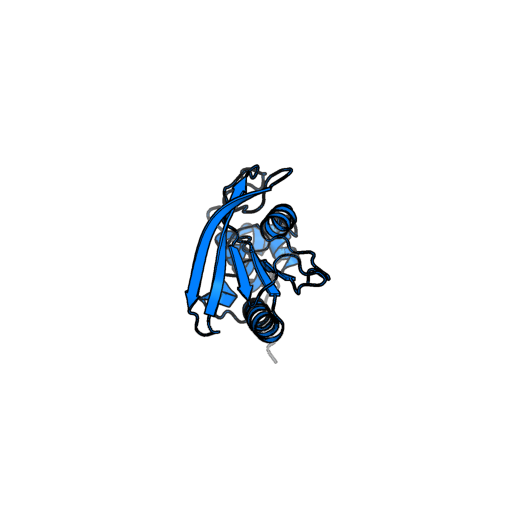,78,81,76,49,73,68,63,60,58,76,69,71,66,102,68,78,76,65,86,56,99,79,28,84,51,52,46,41,46,60,66,84,28,31,55,45,84,74,51,74,48,81,45,82,50,98,93,41,78,30,42,35,36,40,29,38,48,40,61,39,81,46,83,43,66,36,33,38,41,33,24,77,89,50,66,78,36,68,63,35,51,33,33,66,40,65,39,45,63,58,25,60,76,69,63,39,82,90,52,61,60,35,60,54,50,52,49,50,55,52,50,20,64,75,71,29,18,36,40,35,40,37,72,28,26,60,46,7,45,16,64,71,52,41,52,51,38,51,57,38,31,76,74,72,37,52,76,66,57,24,35,56,72,67,63,52,73,97,65,42,64,64,69,57,38,52,64,44,51,35,58,74,57,38,44,41,67,67,52,82,94

Organism: Phytophthora infestans (strain T30-4) (NCBI:txid403677)

Secondary structure (DSSP, 8-state):
----------HHHHHTT--S-PPP-STT-TT----EEEEEEEEEEEEEEEETTEEEEEEEEEEEEESS----EEEEES--TT-SSEEEEEEE--HHHHTT--TT-SHHHHHHHHHHHHHHH-EEEEEE--TTTTT-HHHHHHHHHHHHTT--HHHHHHHTT--S-----THHHHHHHHHT--EEEE-